Protein AF-A0A3A8NR03-F1 (afdb_monomer_lite)

Radius of gyration: 19.66 Å; chains: 1; bounding box: 47×35×58 Å

Sequence (184 aa):
MILLSAIAARLLEPAGFVVFHFDTDRVWSQRESSENRQKFETIIRDGVRRILKGGAPLPVTPRARPTLTAEQIEAALSRLLVLSPCYSMESWLYQATNELLPRCQGRHSSEEHQQLISAWAADRTRLDEVHRPKDEALPCVADHHNETLSKSFPADDVWMAERSFHESVERMQACTALVEALGH

Secondary structure (DSSP, 8-state):
-HHHHHHHHHHTSTT--EEEE--BSS-GGGGGG-HHHHHIIIIIIHHHHHIIIIIS--SS--S------HHHHHHHHTTEEEE--BS-HHHHGGG-HHHHHHHHHTT---HHHHHHHHHHHH-GGGGGGSSSIIIII-TTTTTTTHHHHHHT--HHHHHHT-SHHHHHHHHHHT-HHHHHHTT-

Foldseek 3Di:
DQVLLVLLVQLPDPLRAAEDEDEFQAFFVCRVVGPVVVCCVVPRLVSNLCVLCVNDDHDDDPPDRDRDDPVSSVVSSLRHAYQYAHQDPLLLLLLLLVVNVVQLCVQDDDPQLVVVSVVCPVQVLCSSNDRNCQVPVRVSNRCVCSVVSVVSRPLVVNLVNVTSSVSRVVSQVVRPSNVVVVPD

Structure (mmCIF, N/CA/C/O backbone):
data_AF-A0A3A8NR03-F1
#
_entry.id   AF-A0A3A8NR03-F1
#
loop_
_atom_site.group_PDB
_atom_site.id
_atom_site.type_symbol
_atom_site.label_atom_id
_atom_site.label_alt_id
_atom_site.label_comp_id
_atom_site.label_asym_id
_atom_site.label_entity_id
_atom_site.label_seq_id
_atom_site.pdbx_PDB_ins_code
_atom_site.Cartn_x
_atom_site.Cartn_y
_atom_site.Cartn_z
_atom_site.occupancy
_atom_site.B_iso_or_equiv
_atom_site.auth_seq_id
_atom_site.auth_comp_id
_atom_site.auth_asym_id
_atom_site.auth_atom_id
_atom_site.pdbx_PDB_model_num
ATOM 1 N N . MET A 1 1 ? 20.982 7.684 -6.556 1.00 63.00 1 MET A N 1
ATOM 2 C CA . MET A 1 1 ? 21.151 7.034 -7.880 1.00 63.00 1 MET A CA 1
ATOM 3 C C . MET A 1 1 ? 21.155 5.510 -7.808 1.00 63.00 1 MET A C 1
ATOM 5 O O . MET A 1 1 ? 20.468 4.915 -8.621 1.00 63.00 1 MET A O 1
ATOM 9 N N . ILE A 1 2 ? 21.846 4.878 -6.847 1.00 85.06 2 ILE A N 1
ATOM 10 C CA . ILE A 1 2 ? 21.985 3.405 -6.776 1.00 85.06 2 ILE A CA 1
ATOM 11 C C . ILE A 1 2 ? 20.632 2.670 -6.739 1.00 85.06 2 ILE A C 1
ATOM 13 O O . ILE A 1 2 ? 20.431 1.750 -7.523 1.00 85.06 2 ILE A O 1
ATOM 17 N N . LEU A 1 3 ? 19.685 3.119 -5.903 1.00 91.94 3 LEU A N 1
ATOM 18 C CA . LEU A 1 3 ? 18.363 2.489 -5.780 1.00 91.94 3 LEU A CA 1
ATOM 19 C C . LEU A 1 3 ? 17.582 2.474 -7.103 1.00 91.94 3 LEU A C 1
ATOM 21 O O . LEU A 1 3 ? 17.138 1.421 -7.540 1.00 91.94 3 LEU A O 1
ATOM 25 N N . LEU A 1 4 ? 17.451 3.626 -7.771 1.00 95.00 4 LEU A N 1
ATOM 26 C CA . LEU A 1 4 ? 16.695 3.729 -9.025 1.00 95.00 4 LEU A CA 1
ATOM 27 C C . LEU A 1 4 ? 17.303 2.853 -10.126 1.00 95.00 4 LEU A C 1
ATOM 29 O O . LEU A 1 4 ? 16.571 2.204 -10.870 1.00 95.00 4 LEU A O 1
ATOM 33 N N . SER A 1 5 ? 18.635 2.805 -10.216 1.00 91.88 5 SER A N 1
ATOM 34 C CA . SER A 1 5 ? 19.306 1.944 -11.187 1.00 91.88 5 SER A CA 1
ATOM 35 C C . SER A 1 5 ? 19.159 0.458 -10.847 1.00 91.88 5 SER A C 1
ATOM 37 O O . SER A 1 5 ? 19.055 -0.348 -11.764 1.00 91.88 5 SER A O 1
ATOM 39 N N . ALA A 1 6 ? 19.114 0.085 -9.563 1.00 93.12 6 ALA A N 1
ATOM 40 C CA . ALA A 1 6 ? 18.841 -1.290 -9.140 1.00 93.12 6 ALA A CA 1
ATOM 41 C C . ALA A 1 6 ? 17.400 -1.710 -9.471 1.00 93.12 6 ALA A C 1
ATOM 43 O O . ALA A 1 6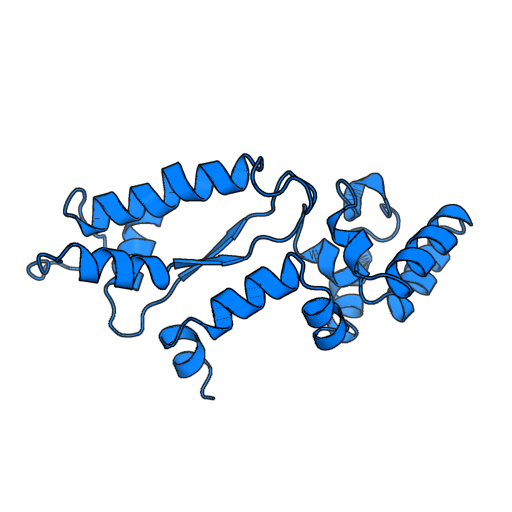 ? 17.196 -2.783 -10.034 1.00 93.12 6 ALA A O 1
ATOM 44 N N . ILE A 1 7 ? 16.420 -0.834 -9.215 1.00 95.94 7 ILE A N 1
ATOM 45 C CA . ILE A 1 7 ? 15.023 -1.053 -9.618 1.00 95.94 7 ILE A CA 1
ATOM 46 C C . ILE A 1 7 ? 14.951 -1.234 -11.136 1.00 95.94 7 ILE A C 1
ATOM 48 O O . ILE A 1 7 ? 14.438 -2.240 -11.610 1.00 95.94 7 ILE A O 1
ATOM 52 N N . ALA A 1 8 ? 15.520 -0.306 -11.910 1.00 95.00 8 ALA A N 1
ATOM 53 C CA . ALA A 1 8 ? 15.511 -0.389 -13.368 1.00 95.00 8 ALA A CA 1
ATOM 54 C C . ALA A 1 8 ? 16.192 -1.666 -13.892 1.00 95.00 8 ALA A C 1
ATOM 56 O O . ALA A 1 8 ? 15.676 -2.280 -14.819 1.00 95.00 8 ALA A O 1
ATOM 57 N N . ALA A 1 9 ? 17.317 -2.082 -13.299 1.00 92.50 9 ALA A N 1
ATOM 58 C CA . ALA A 1 9 ? 17.996 -3.324 -13.666 1.00 92.50 9 ALA A CA 1
ATOM 59 C C . ALA A 1 9 ? 17.098 -4.545 -13.433 1.00 92.50 9 ALA A C 1
ATOM 61 O O . ALA A 1 9 ? 16.950 -5.361 -14.338 1.00 92.50 9 ALA A O 1
ATOM 62 N N . ARG A 1 10 ? 16.435 -4.621 -12.273 1.00 94.81 10 ARG A N 1
ATOM 63 C CA . ARG A 1 10 ? 15.498 -5.706 -11.965 1.00 94.81 10 ARG A CA 1
ATOM 64 C C . ARG A 1 10 ? 14.319 -5.722 -12.932 1.00 94.81 10 ARG A C 1
ATOM 66 O O . ARG A 1 10 ? 13.978 -6.778 -13.436 1.00 94.81 10 ARG A O 1
ATOM 73 N N . LEU A 1 11 ? 13.731 -4.568 -13.252 1.00 95.31 11 LEU A N 1
ATOM 74 C CA . LEU A 1 11 ? 12.590 -4.488 -14.176 1.00 95.31 11 LEU A CA 1
ATOM 75 C C . LEU A 1 11 ? 12.941 -4.854 -15.630 1.00 95.31 11 LEU A C 1
ATOM 77 O O . LEU A 1 11 ? 12.036 -5.153 -16.407 1.00 95.31 11 LEU A O 1
ATOM 81 N N . LEU A 1 12 ? 14.223 -4.832 -16.009 1.00 92.50 12 LEU A N 1
ATOM 82 C CA . LEU A 1 12 ? 14.690 -5.288 -17.324 1.00 92.50 12 LEU A CA 1
ATOM 83 C C . LEU A 1 12 ? 14.798 -6.814 -17.431 1.00 92.50 12 LEU A C 1
ATOM 85 O O . LEU A 1 12 ? 14.898 -7.335 -18.541 1.00 92.50 12 LEU A O 1
ATOM 89 N N . GLU A 1 13 ? 14.787 -7.534 -16.311 1.00 91.19 13 GLU A N 1
ATOM 90 C CA . GLU A 1 13 ? 14.751 -8.993 -16.323 1.00 91.19 13 GLU A CA 1
ATOM 91 C C . GLU A 1 13 ? 13.353 -9.477 -16.756 1.00 91.19 13 GLU A C 1
ATOM 93 O O . GLU A 1 13 ? 12.354 -8.895 -16.324 1.00 91.19 13 GLU A O 1
ATOM 98 N N . PRO A 1 14 ? 13.239 -10.543 -17.576 1.00 86.50 14 PRO A N 1
ATOM 99 C CA . PRO A 1 14 ? 11.951 -11.004 -18.108 1.00 86.50 14 PRO A CA 1
ATOM 100 C C . PRO A 1 14 ? 10.870 -11.267 -17.048 1.00 86.50 14 PRO A C 1
ATOM 102 O O . PRO A 1 14 ? 9.724 -10.876 -17.242 1.00 86.50 14 PRO A O 1
ATOM 105 N N . ALA A 1 15 ? 11.247 -11.865 -15.914 1.00 89.75 15 ALA A N 1
ATOM 106 C CA . ALA A 1 15 ? 10.365 -12.133 -14.771 1.00 89.75 15 ALA A CA 1
ATOM 107 C C . ALA A 1 15 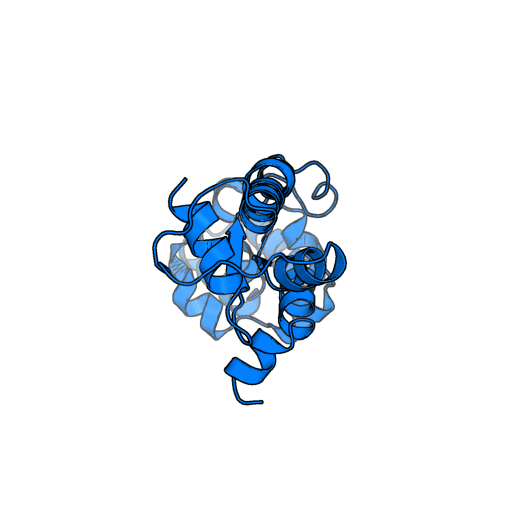? 10.623 -11.174 -13.591 1.00 89.75 15 ALA A C 1
ATOM 109 O O . ALA A 1 15 ? 10.278 -11.450 -12.444 1.00 89.75 15 ALA A O 1
ATOM 110 N N . GLY A 1 16 ? 11.300 -10.054 -13.846 1.00 94.56 16 GLY A N 1
ATOM 111 C CA . GLY A 1 16 ? 11.686 -9.112 -12.810 1.00 94.56 16 GLY A CA 1
ATOM 112 C C . GLY A 1 16 ? 10.536 -8.202 -12.395 1.00 94.56 16 GLY A C 1
ATOM 113 O O . GLY A 1 16 ? 9.940 -7.511 -13.224 1.00 94.56 16 GLY A O 1
ATOM 114 N N . PHE A 1 17 ? 10.274 -8.154 -11.093 1.00 97.38 17 PHE A N 1
ATOM 115 C CA . PHE A 1 17 ? 9.351 -7.219 -10.455 1.00 97.38 17 PHE A CA 1
ATOM 116 C C . PHE A 1 17 ? 10.001 -6.598 -9.216 1.00 97.38 17 PHE A C 1
ATOM 118 O O . PHE A 1 17 ? 11.000 -7.102 -8.690 1.00 97.38 17 PHE A O 1
ATOM 125 N N . VAL A 1 18 ? 9.431 -5.487 -8.757 1.00 97.81 18 VAL A N 1
ATOM 126 C CA . VAL A 1 18 ? 9.838 -4.805 -7.526 1.00 97.81 18 VAL A CA 1
ATOM 127 C C . VAL A 1 18 ? 8.588 -4.397 -6.765 1.00 97.81 18 VAL A C 1
ATOM 129 O O . VAL A 1 18 ? 7.744 -3.701 -7.317 1.00 97.81 18 VAL A O 1
ATOM 132 N N . VAL A 1 19 ? 8.498 -4.784 -5.494 1.00 97.50 19 VAL A N 1
ATOM 133 C CA . VAL A 1 19 ? 7.523 -4.219 -4.555 1.00 97.50 19 VAL A CA 1
ATOM 134 C C . VAL A 1 19 ? 8.209 -3.085 -3.807 1.00 97.50 19 VAL A C 1
ATOM 136 O O . VAL A 1 19 ? 9.220 -3.297 -3.140 1.00 97.50 19 VAL A O 1
ATOM 139 N N . PHE A 1 20 ? 7.680 -1.876 -3.946 1.00 97.44 20 PHE A N 1
ATOM 140 C CA . PHE A 1 20 ? 8.149 -0.700 -3.235 1.00 97.44 20 PHE A CA 1
ATOM 141 C C . PHE A 1 20 ? 7.144 -0.348 -2.141 1.00 97.44 20 PHE A C 1
ATOM 143 O O . PHE A 1 20 ? 5.978 -0.065 -2.421 1.00 97.44 20 PHE A O 1
ATOM 150 N N . HIS A 1 21 ? 7.605 -0.371 -0.895 1.00 96.88 21 HIS A N 1
ATOM 151 C CA . HIS A 1 21 ? 6.804 0.011 0.262 1.00 96.88 21 HIS A CA 1
ATOM 152 C C . HIS A 1 21 ? 7.051 1.471 0.636 1.00 96.88 21 HIS A C 1
ATOM 154 O O . HIS A 1 21 ? 8.189 1.945 0.639 1.00 96.88 21 HIS A O 1
ATOM 160 N N . PHE A 1 22 ? 5.968 2.173 0.948 1.00 96.56 22 PHE A N 1
ATOM 161 C CA . PHE A 1 22 ? 5.987 3.426 1.691 1.00 96.56 22 PHE A CA 1
ATOM 162 C C . PHE A 1 22 ? 4.676 3.563 2.455 1.00 96.56 22 PHE A C 1
ATOM 164 O O . PHE A 1 22 ? 3.627 3.182 1.948 1.00 96.56 22 PHE A O 1
ATOM 171 N N . ASP A 1 23 ? 4.704 4.167 3.633 1.00 96.12 23 ASP A N 1
ATOM 172 C CA . ASP A 1 23 ? 3.474 4.464 4.362 1.00 96.12 23 ASP A CA 1
ATOM 173 C C . ASP A 1 23 ? 2.842 5.757 3.838 1.00 96.12 23 ASP A C 1
ATOM 175 O O . ASP A 1 23 ? 3.547 6.737 3.565 1.00 96.12 23 ASP A O 1
ATOM 179 N N . THR A 1 24 ? 1.517 5.802 3.686 1.00 96.19 24 THR A N 1
ATOM 180 C CA . THR A 1 24 ? 0.845 7.065 3.357 1.00 96.19 24 THR A CA 1
ATOM 181 C C . THR A 1 24 ? 0.777 7.954 4.594 1.00 96.19 24 THR A C 1
ATOM 183 O O . THR A 1 24 ? 0.457 7.514 5.691 1.00 96.19 24 THR A O 1
ATOM 186 N N . ASP A 1 25 ? 1.015 9.246 4.411 1.00 96.56 25 ASP A N 1
ATOM 187 C CA . ASP A 1 25 ? 0.893 10.301 5.428 1.00 96.56 25 ASP A CA 1
ATOM 188 C C . ASP A 1 25 ? -0.554 10.814 5.596 1.00 96.56 25 ASP A C 1
ATOM 190 O O . ASP A 1 25 ? -0.825 11.795 6.296 1.00 96.56 25 ASP A O 1
ATOM 194 N N . ARG A 1 26 ? -1.504 10.138 4.947 1.00 97.44 26 ARG A N 1
ATOM 195 C CA . ARG A 1 26 ? -2.928 10.469 4.899 1.00 97.44 26 ARG A CA 1
ATOM 196 C C . ARG A 1 26 ? -3.778 9.249 5.214 1.00 97.44 26 ARG A C 1
ATOM 198 O O . ARG A 1 26 ? -3.398 8.123 4.889 1.00 97.44 26 ARG A O 1
ATOM 205 N N . VAL A 1 27 ? -4.953 9.528 5.768 1.00 97.88 27 VAL A N 1
ATOM 206 C CA . VAL A 1 27 ? -6.087 8.602 5.826 1.00 97.88 27 VAL A CA 1
ATOM 207 C C . VAL A 1 27 ? -6.572 8.236 4.423 1.00 97.88 27 VAL A C 1
ATOM 209 O O . VAL A 1 27 ? -6.307 8.956 3.453 1.00 97.88 27 VAL A O 1
ATOM 212 N N . TRP A 1 28 ? -7.312 7.139 4.305 1.00 97.56 28 TRP A N 1
ATOM 213 C CA . TRP A 1 28 ? -7.748 6.596 3.020 1.00 97.56 28 TRP A CA 1
ATOM 214 C C . TRP A 1 28 ? -8.571 7.566 2.166 1.00 97.56 28 TRP A C 1
ATOM 216 O O . TRP A 1 28 ? -8.302 7.720 0.966 1.00 97.56 28 TRP A O 1
ATOM 226 N N . SER A 1 29 ? -9.526 8.275 2.770 1.00 97.69 29 SER A N 1
ATOM 227 C CA . SER A 1 29 ? -10.329 9.302 2.094 1.00 97.69 29 SER A CA 1
ATOM 228 C C . SER A 1 29 ? -9.491 10.435 1.490 1.00 97.69 29 SER A C 1
ATOM 230 O O . SER A 1 29 ? -9.927 11.095 0.548 1.00 97.69 29 SER A O 1
ATOM 232 N N . GLN A 1 30 ? -8.266 10.632 1.981 1.00 97.75 30 GLN A N 1
ATOM 233 C CA . GLN A 1 30 ? -7.332 11.672 1.551 1.00 97.75 30 GLN A CA 1
ATOM 234 C C . GLN A 1 30 ? -6.085 11.106 0.854 1.00 97.75 30 GLN A C 1
ATOM 236 O O . GLN A 1 30 ? -5.129 11.840 0.622 1.00 97.75 30 GLN A O 1
ATOM 241 N N . ARG A 1 31 ? -6.058 9.818 0.497 1.00 94.31 31 ARG A N 1
ATOM 242 C CA . ARG A 1 31 ? -4.848 9.139 -0.011 1.00 94.31 31 ARG A CA 1
ATOM 243 C C . ARG A 1 31 ? -4.202 9.803 -1.233 1.00 94.31 31 ARG A C 1
ATOM 245 O O . ARG A 1 31 ? -2.982 9.781 -1.360 1.00 94.31 31 ARG A O 1
ATOM 252 N N . GLU A 1 32 ? -4.992 10.437 -2.098 1.00 93.75 32 GLU A N 1
ATOM 253 C CA . GLU A 1 32 ? -4.491 11.138 -3.291 1.00 93.75 32 GLU A CA 1
ATOM 254 C C . GLU A 1 32 ? -3.671 12.397 -2.950 1.00 93.75 32 GLU A C 1
ATOM 256 O O . GLU A 1 32 ? -2.827 12.831 -3.732 1.00 93.75 32 GLU A O 1
ATOM 261 N N . SER A 1 33 ? -3.867 12.975 -1.760 1.00 96.75 33 SER A N 1
ATOM 262 C CA . SER A 1 33 ? -3.091 14.122 -1.270 1.00 96.75 33 SER A CA 1
ATOM 263 C C . SER A 1 33 ? -1.877 13.719 -0.423 1.00 96.75 33 SER A C 1
ATOM 265 O O . SER A 1 33 ? -1.260 14.575 0.214 1.00 96.75 33 SER A O 1
ATOM 267 N N . SER A 1 34 ? -1.522 12.429 -0.407 1.00 97.56 34 SER A N 1
ATOM 268 C CA . SER A 1 34 ? -0.329 11.925 0.276 1.00 97.56 34 SER A CA 1
ATOM 269 C C . SER A 1 34 ? 0.946 12.462 -0.373 1.00 97.56 34 SER A C 1
ATOM 271 O O . SER A 1 34 ? 1.209 12.224 -1.556 1.00 97.56 34 SER A O 1
ATOM 273 N N . GLU A 1 35 ? 1.783 13.133 0.420 1.00 97.94 35 GLU A N 1
ATOM 274 C CA . GLU A 1 35 ? 3.100 13.589 -0.023 1.00 97.94 35 GLU A CA 1
ATOM 275 C C . GLU A 1 35 ? 3.998 12.393 -0.372 1.00 97.94 35 GLU A C 1
ATOM 277 O O . GLU A 1 35 ? 4.730 12.42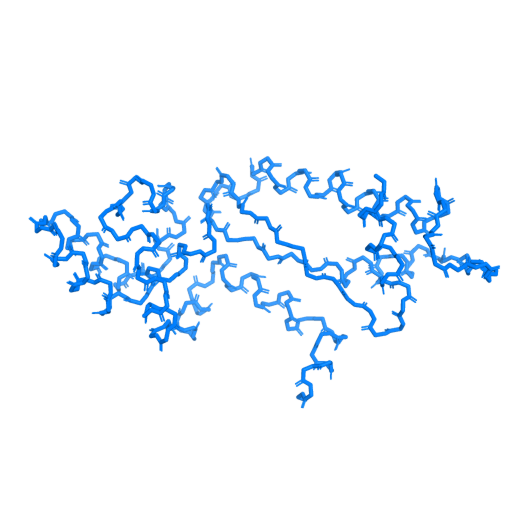6 -1.362 1.00 97.94 35 GLU A O 1
ATOM 282 N N . ASN A 1 36 ? 3.910 11.300 0.392 1.00 97.56 36 ASN A N 1
ATOM 283 C CA . ASN A 1 36 ? 4.701 10.094 0.136 1.00 97.56 36 ASN A CA 1
ATOM 284 C C . ASN A 1 36 ? 4.320 9.421 -1.188 1.00 97.56 36 ASN A C 1
ATOM 286 O O . ASN A 1 36 ? 5.206 9.018 -1.947 1.00 97.56 36 ASN A O 1
ATOM 290 N N . ARG A 1 37 ? 3.025 9.388 -1.527 1.00 96.44 37 ARG A N 1
ATOM 291 C CA . ARG A 1 37 ? 2.558 8.912 -2.837 1.00 96.44 37 ARG A CA 1
ATOM 292 C C . ARG A 1 37 ? 3.063 9.802 -3.974 1.00 96.44 37 ARG A C 1
ATOM 294 O O . ARG A 1 37 ? 3.584 9.293 -4.963 1.00 96.44 37 ARG A O 1
ATOM 301 N N . GLN A 1 38 ? 2.995 11.123 -3.815 1.00 97.38 38 GLN A N 1
ATOM 302 C CA . GLN A 1 38 ? 3.519 12.064 -4.814 1.00 97.38 38 GLN A CA 1
ATOM 303 C C . GLN A 1 38 ? 5.035 11.920 -5.005 1.00 97.38 38 GLN A C 1
ATOM 305 O O . GLN A 1 38 ? 5.525 11.934 -6.137 1.00 97.38 38 GLN A O 1
ATOM 310 N N . LYS A 1 39 ? 5.793 11.730 -3.918 1.00 97.56 39 LYS A N 1
ATOM 311 C CA . LYS A 1 39 ? 7.235 11.447 -3.973 1.00 97.56 39 LYS A CA 1
ATOM 312 C C . LYS A 1 39 ? 7.525 10.134 -4.688 1.00 97.56 39 LYS A C 1
ATOM 314 O O . LYS A 1 39 ? 8.462 10.084 -5.483 1.00 97.56 39 LYS A O 1
ATOM 319 N N . PHE A 1 40 ? 6.741 9.086 -4.447 1.00 97.38 40 PHE A N 1
ATOM 320 C CA . PHE A 1 40 ? 6.894 7.831 -5.176 1.00 97.38 40 PHE A CA 1
ATOM 321 C C . PHE A 1 40 ? 6.745 8.048 -6.689 1.00 97.38 40 PHE A C 1
ATOM 323 O O . PHE A 1 40 ? 7.648 7.687 -7.443 1.00 97.38 40 PHE A O 1
ATOM 330 N N . GLU A 1 41 ? 5.679 8.711 -7.135 1.00 97.06 41 GLU A N 1
ATOM 331 C CA . GLU A 1 41 ? 5.450 8.960 -8.564 1.00 97.06 41 GLU A CA 1
ATOM 332 C C . GLU A 1 41 ? 6.565 9.816 -9.193 1.00 97.06 41 GLU A C 1
ATOM 334 O O . GLU A 1 41 ? 7.201 9.423 -10.175 1.00 97.06 41 GLU A O 1
ATOM 339 N N . THR A 1 42 ? 6.872 10.961 -8.584 1.00 96.81 42 THR A N 1
ATOM 340 C CA . THR A 1 42 ? 7.769 11.976 -9.170 1.00 96.81 42 THR A CA 1
ATOM 341 C C . THR A 1 42 ? 9.261 11.667 -9.014 1.00 96.81 42 THR A C 1
ATOM 343 O O . THR A 1 42 ? 10.083 12.059 -9.850 1.00 96.81 42 THR A O 1
ATOM 346 N N . ILE A 1 43 ? 9.652 10.961 -7.949 1.00 96.56 43 ILE A N 1
ATOM 347 C CA . ILE A 1 43 ? 11.060 10.660 -7.656 1.00 96.56 43 ILE A CA 1
ATOM 348 C C . ILE A 1 43 ? 11.390 9.228 -8.062 1.00 96.56 43 ILE A C 1
ATOM 350 O O . ILE A 1 43 ? 12.378 9.008 -8.768 1.00 96.56 43 ILE A O 1
ATOM 354 N N . ILE A 1 44 ? 10.583 8.256 -7.627 1.00 97.69 44 ILE A N 1
ATOM 355 C CA . ILE A 1 44 ? 10.875 6.836 -7.840 1.00 97.69 44 ILE A CA 1
ATOM 356 C C . ILE A 1 44 ? 10.439 6.411 -9.239 1.00 97.69 44 ILE A C 1
ATOM 358 O O . ILE A 1 44 ? 11.295 6.041 -10.045 1.00 97.69 44 ILE A O 1
ATOM 362 N N . ARG A 1 45 ? 9.147 6.507 -9.568 1.00 97.75 45 ARG A N 1
ATOM 363 C CA . ARG A 1 45 ? 8.606 6.022 -10.847 1.00 97.75 45 ARG A CA 1
ATOM 364 C C . ARG A 1 45 ? 9.189 6.793 -12.031 1.00 97.75 45 ARG A C 1
ATOM 366 O O . ARG A 1 45 ? 9.739 6.181 -12.947 1.00 97.75 45 ARG A O 1
ATOM 373 N N . ASP A 1 46 ? 9.182 8.123 -11.982 1.00 96.94 46 ASP A N 1
ATOM 374 C CA . ASP A 1 46 ? 9.787 8.966 -13.022 1.00 96.94 46 ASP A CA 1
ATOM 375 C C . ASP A 1 46 ? 11.310 8.851 -13.094 1.00 96.94 46 ASP A C 1
ATOM 377 O O . ASP A 1 46 ? 11.902 8.948 -14.175 1.00 96.94 46 ASP A O 1
ATOM 381 N N . GLY A 1 47 ? 11.965 8.636 -11.953 1.00 95.88 47 GLY A N 1
ATOM 382 C CA . GLY A 1 47 ? 13.394 8.355 -11.897 1.00 95.88 47 GLY A CA 1
ATOM 383 C C . GLY A 1 47 ? 13.738 7.066 -12.639 1.00 95.88 47 GLY A C 1
ATOM 384 O O . GLY A 1 47 ? 14.581 7.074 -13.535 1.00 95.88 47 GLY A O 1
ATOM 385 N N . VAL A 1 48 ? 13.036 5.974 -12.331 1.00 96.56 48 VAL A N 1
ATOM 386 C CA . VAL A 1 48 ? 13.189 4.676 -13.005 1.00 96.56 48 VAL A CA 1
ATOM 387 C C . VAL A 1 48 ? 12.856 4.796 -14.491 1.00 96.56 48 VAL A C 1
ATOM 389 O O . VAL A 1 48 ? 13.640 4.338 -15.320 1.00 96.56 48 VAL A O 1
ATOM 392 N N . ARG A 1 49 ? 11.770 5.491 -14.855 1.00 96.69 49 ARG A N 1
ATOM 393 C CA . ARG A 1 49 ? 11.399 5.768 -16.253 1.00 96.69 49 ARG A CA 1
ATOM 394 C C . ARG A 1 49 ? 12.531 6.455 -17.017 1.00 96.69 49 ARG A C 1
ATOM 396 O O . ARG A 1 49 ? 12.882 6.025 -18.115 1.00 96.69 49 ARG A O 1
ATOM 403 N N . ARG A 1 50 ? 13.135 7.505 -16.446 1.00 94.25 50 ARG A N 1
ATOM 404 C CA . ARG A 1 50 ? 14.286 8.207 -17.047 1.00 94.25 50 ARG A CA 1
ATOM 405 C C . ARG A 1 50 ? 15.478 7.281 -17.241 1.00 94.25 50 ARG A C 1
ATOM 407 O O . ARG A 1 50 ? 16.115 7.328 -18.293 1.00 94.25 50 ARG A O 1
ATOM 414 N N . ILE A 1 51 ? 15.755 6.419 -16.265 1.00 93.25 51 ILE A N 1
ATOM 415 C CA . ILE A 1 51 ? 16.815 5.423 -16.400 1.00 93.25 51 ILE A CA 1
ATOM 416 C C . ILE A 1 51 ? 16.473 4.477 -17.535 1.00 93.25 51 ILE A C 1
ATOM 418 O O . ILE A 1 51 ? 17.317 4.341 -18.409 1.00 93.25 51 ILE A O 1
ATOM 422 N N . LEU A 1 52 ? 15.275 3.878 -17.576 1.00 92.31 52 LEU A N 1
ATOM 423 C CA . LEU A 1 52 ? 14.813 2.949 -18.621 1.00 92.31 52 LEU A CA 1
ATOM 424 C C . LEU A 1 52 ? 14.942 3.531 -20.041 1.00 92.31 52 LEU A C 1
ATOM 426 O O . LEU A 1 52 ? 15.363 2.808 -20.940 1.00 92.31 52 LEU A O 1
ATOM 430 N N . LYS A 1 53 ? 14.719 4.844 -20.207 1.00 92.44 53 LYS A N 1
ATOM 431 C CA . LYS A 1 53 ? 14.924 5.602 -21.461 1.00 92.44 53 LYS A CA 1
ATOM 432 C C . LYS A 1 53 ? 16.389 5.791 -21.890 1.00 92.44 53 LYS A C 1
ATOM 434 O O . LYS A 1 53 ? 16.631 6.345 -22.954 1.00 92.44 53 LYS A O 1
ATOM 439 N N . GLY A 1 54 ? 17.367 5.382 -21.082 1.00 86.44 54 GLY A N 1
ATOM 440 C CA . GLY A 1 54 ? 18.792 5.587 -21.373 1.00 86.44 54 GLY A CA 1
ATOM 441 C C . GLY A 1 54 ? 19.443 6.749 -20.620 1.00 86.44 54 GLY A C 1
ATOM 442 O O . GLY A 1 54 ? 20.629 6.988 -20.809 1.00 86.44 54 GLY A O 1
ATOM 443 N N . GLY A 1 55 ? 18.715 7.451 -19.743 1.00 79.81 55 GLY A N 1
ATOM 444 C CA . GLY A 1 55 ? 19.203 8.663 -19.072 1.00 79.81 55 GLY A CA 1
ATOM 445 C C . GLY A 1 55 ? 20.253 8.448 -17.974 1.00 79.81 55 GLY A C 1
ATOM 446 O O . GLY A 1 55 ? 20.749 9.426 -17.424 1.00 79.81 55 GLY A O 1
ATOM 447 N N . ALA A 1 56 ? 20.579 7.199 -17.621 1.00 76.00 56 ALA A N 1
ATOM 448 C CA . ALA A 1 56 ? 21.642 6.883 -16.666 1.00 76.00 56 ALA A CA 1
ATOM 449 C C . ALA A 1 56 ? 22.199 5.456 -16.866 1.00 76.00 56 ALA A C 1
ATOM 451 O O . ALA A 1 56 ? 21.475 4.585 -17.372 1.00 76.00 56 ALA A O 1
ATOM 452 N N . PRO A 1 57 ? 23.448 5.195 -16.431 1.00 68.94 57 PRO A N 1
ATOM 453 C CA . PRO A 1 57 ? 24.036 3.858 -16.420 1.00 68.94 57 PRO A CA 1
ATOM 454 C C . PRO A 1 57 ? 23.389 2.931 -15.372 1.00 68.94 57 PRO A C 1
ATOM 456 O O . PRO A 1 57 ? 22.920 3.366 -14.315 1.00 68.94 57 PRO A O 1
ATOM 459 N N . LEU A 1 58 ? 23.385 1.629 -15.676 1.00 70.19 58 LEU A N 1
ATOM 460 C CA . LEU A 1 58 ? 22.935 0.559 -14.781 1.00 70.19 58 LEU A CA 1
ATOM 461 C C . LEU A 1 58 ? 24.143 -0.119 -14.108 1.00 70.19 58 LEU A C 1
ATOM 463 O O . LEU A 1 58 ? 25.182 -0.254 -14.751 1.00 70.19 58 LEU A O 1
ATOM 467 N N . PRO A 1 59 ? 24.020 -0.577 -12.850 1.00 64.56 59 PRO A N 1
ATOM 468 C CA . PRO A 1 59 ? 25.151 -1.089 -12.081 1.00 64.56 59 PRO A CA 1
ATOM 469 C C . PRO A 1 59 ? 25.746 -2.421 -12.572 1.00 64.56 59 PRO A C 1
ATOM 471 O O . PRO A 1 59 ? 26.856 -2.735 -12.158 1.00 64.56 59 PRO A O 1
ATOM 474 N N . VAL A 1 60 ? 25.055 -3.216 -13.409 1.00 56.97 60 VAL A N 1
ATOM 475 C CA . VAL A 1 60 ? 25.382 -4.660 -13.542 1.00 56.97 60 VAL A CA 1
ATOM 476 C C . VAL A 1 60 ? 25.597 -5.173 -14.979 1.00 56.97 60 VAL A C 1
ATOM 478 O O . VAL A 1 60 ? 25.964 -6.329 -15.152 1.00 56.97 60 VAL A O 1
ATOM 481 N N . THR A 1 61 ? 25.454 -4.373 -16.043 1.00 57.09 61 THR A N 1
ATOM 482 C CA . THR A 1 61 ? 25.560 -4.924 -17.417 1.00 57.09 61 THR A CA 1
ATOM 483 C C . THR A 1 61 ? 26.459 -4.124 -18.364 1.00 57.09 61 THR A C 1
ATOM 485 O O . THR A 1 61 ? 26.079 -3.022 -18.752 1.00 57.09 61 THR A O 1
ATOM 488 N N . PRO A 1 62 ? 27.583 -4.709 -18.837 1.00 49.78 62 PRO A N 1
ATOM 489 C CA . PRO A 1 62 ? 28.373 -4.193 -19.960 1.00 49.78 62 PRO A CA 1
ATOM 490 C C . PRO A 1 62 ? 27.816 -4.600 -21.340 1.00 49.78 62 PRO A C 1
ATOM 492 O O . PRO A 1 62 ? 28.395 -4.253 -22.366 1.00 49.78 62 PRO A O 1
ATOM 495 N N . ARG A 1 63 ? 26.705 -5.353 -21.399 1.00 55.75 63 ARG A N 1
ATOM 496 C CA . ARG A 1 63 ? 26.036 -5.693 -22.665 1.00 55.75 63 ARG A CA 1
ATOM 497 C C . ARG A 1 63 ? 25.287 -4.483 -23.216 1.00 55.75 63 ARG A C 1
ATOM 499 O O . ARG A 1 63 ? 24.704 -3.720 -22.448 1.00 55.75 63 ARG A O 1
ATOM 506 N N . ALA A 1 64 ? 25.295 -4.348 -24.545 1.0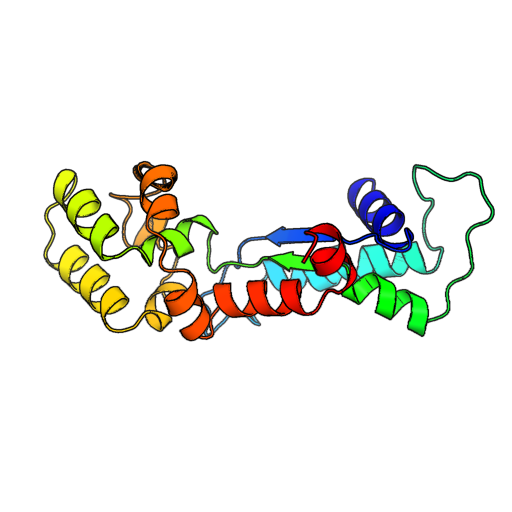0 59.97 64 ALA A N 1
ATOM 507 C CA . ALA A 1 64 ? 24.540 -3.334 -25.270 1.00 59.97 64 ALA A CA 1
ATOM 508 C C . ALA A 1 64 ? 23.105 -3.288 -24.741 1.00 59.97 64 ALA A C 1
ATOM 510 O O . ALA A 1 64 ? 22.364 -4.271 -24.794 1.00 59.97 64 ALA A O 1
ATOM 511 N N . ARG A 1 65 ? 22.757 -2.147 -24.154 1.00 68.69 65 ARG A N 1
ATOM 512 C CA . ARG A 1 65 ? 21.448 -1.927 -23.571 1.00 68.69 65 ARG A CA 1
ATOM 513 C C . ARG A 1 65 ? 20.402 -1.992 -24.688 1.00 68.69 65 ARG A C 1
ATOM 515 O O . ARG A 1 65 ? 20.561 -1.262 -25.666 1.00 68.69 65 ARG A O 1
ATOM 522 N N . PRO A 1 66 ? 19.339 -2.803 -24.561 1.00 71.19 66 PRO A N 1
ATOM 523 C CA . PRO A 1 66 ? 18.258 -2.751 -25.528 1.00 71.19 66 PRO A CA 1
ATOM 524 C C . PRO A 1 66 ? 17.604 -1.370 -25.456 1.00 71.19 66 PRO A C 1
ATOM 526 O O . PRO A 1 66 ? 17.239 -0.895 -24.376 1.00 71.19 66 PRO A O 1
ATOM 529 N N . THR A 1 67 ? 17.476 -0.713 -26.604 1.00 83.75 67 THR A N 1
ATOM 530 C CA . THR A 1 67 ? 16.631 0.473 -26.723 1.00 83.75 67 THR A CA 1
ATOM 531 C C . THR A 1 67 ? 15.188 0.016 -26.582 1.00 83.75 67 THR A C 1
ATOM 533 O O . THR A 1 67 ? 14.682 -0.713 -27.431 1.00 83.75 67 THR A O 1
ATOM 536 N N . LEU A 1 68 ? 14.548 0.407 -25.482 1.00 88.94 68 LEU A N 1
ATOM 537 C CA . LEU A 1 68 ? 13.153 0.074 -25.231 1.00 88.94 68 LEU A CA 1
ATOM 538 C C . LEU A 1 68 ? 12.227 1.056 -25.951 1.00 88.94 68 LEU A C 1
ATOM 540 O O . LEU A 1 68 ? 12.471 2.264 -25.968 1.00 88.94 68 LEU A O 1
ATOM 544 N N . THR A 1 69 ? 11.137 0.525 -26.488 1.00 93.31 69 THR A N 1
ATOM 545 C CA . THR A 1 69 ? 9.969 1.301 -26.926 1.00 93.31 69 THR A CA 1
ATOM 546 C C . THR A 1 69 ? 9.226 1.894 -25.723 1.00 93.31 69 THR A C 1
ATOM 548 O O . THR A 1 69 ? 9.436 1.477 -24.579 1.00 93.31 69 THR A O 1
ATOM 551 N N . ALA A 1 70 ? 8.347 2.871 -25.958 1.00 93.62 70 ALA A N 1
ATOM 552 C CA . ALA A 1 70 ? 7.546 3.471 -24.890 1.00 93.62 70 ALA A CA 1
ATOM 553 C C . ALA A 1 70 ? 6.645 2.426 -24.209 1.00 93.62 70 ALA A C 1
ATOM 555 O O . ALA A 1 70 ? 6.554 2.389 -22.983 1.00 93.62 70 ALA A O 1
ATOM 556 N N . GLU A 1 71 ? 6.066 1.522 -24.995 1.00 95.31 71 GLU A N 1
ATOM 557 C CA . GLU A 1 71 ? 5.207 0.432 -24.539 1.00 95.31 71 GLU A CA 1
ATOM 558 C C . GLU A 1 71 ? 5.977 -0.541 -23.642 1.00 95.31 71 GLU A C 1
ATOM 560 O O . GLU A 1 71 ? 5.496 -0.922 -22.578 1.00 95.31 71 GLU A O 1
ATOM 565 N N . GLN A 1 72 ? 7.210 -0.898 -24.019 1.00 94.44 72 GLN A N 1
ATOM 566 C CA . GLN A 1 72 ? 8.070 -1.754 -23.195 1.00 94.44 72 GLN A CA 1
ATOM 567 C C . GLN A 1 72 ? 8.464 -1.089 -21.872 1.00 94.44 72 GLN A C 1
ATOM 569 O O . GLN A 1 72 ? 8.587 -1.774 -20.857 1.00 94.44 72 GLN A O 1
ATOM 574 N N . ILE A 1 73 ? 8.659 0.233 -21.862 1.00 95.50 73 ILE A N 1
ATOM 575 C CA . ILE A 1 73 ? 8.958 0.982 -20.636 1.00 95.50 73 ILE A CA 1
ATOM 576 C C . ILE A 1 73 ? 7.753 0.971 -19.699 1.00 95.50 73 ILE A C 1
ATOM 578 O O . ILE A 1 73 ? 7.918 0.672 -18.519 1.00 95.50 73 ILE A O 1
ATOM 582 N N . GLU A 1 74 ? 6.550 1.255 -20.197 1.00 95.94 74 GLU A N 1
ATOM 583 C CA . GLU A 1 74 ? 5.348 1.236 -19.357 1.00 95.94 74 GLU A CA 1
ATOM 584 C C . GLU A 1 74 ? 5.006 -0.186 -18.885 1.00 95.94 74 GLU A C 1
ATOM 586 O O . GLU A 1 74 ? 4.657 -0.370 -17.720 1.00 95.94 74 GLU A O 1
ATOM 591 N N . ALA A 1 75 ? 5.228 -1.209 -19.718 1.00 94.31 75 ALA A N 1
ATOM 592 C CA . ALA A 1 75 ? 5.112 -2.609 -19.310 1.00 94.31 75 ALA A CA 1
ATOM 593 C C . ALA A 1 75 ? 6.143 -3.009 -18.239 1.00 94.31 75 ALA A C 1
ATOM 595 O O . ALA A 1 75 ? 5.861 -3.846 -17.388 1.00 94.31 75 ALA A O 1
ATOM 596 N N . ALA A 1 76 ? 7.350 -2.437 -18.255 1.00 95.62 76 ALA A N 1
ATOM 597 C CA . ALA A 1 76 ? 8.321 -2.637 -17.181 1.00 95.62 76 ALA A CA 1
ATOM 598 C C . ALA A 1 76 ? 7.900 -1.901 -15.898 1.00 95.62 76 ALA A C 1
ATOM 600 O O . ALA A 1 76 ? 7.961 -2.467 -14.809 1.00 95.62 76 ALA A O 1
ATOM 601 N N . LEU A 1 77 ? 7.422 -0.659 -16.015 1.00 96.88 77 LEU A N 1
ATOM 602 C CA . LEU A 1 77 ? 6.959 0.150 -14.883 1.00 96.88 77 LEU A CA 1
ATOM 603 C C . LEU A 1 77 ? 5.668 -0.378 -14.243 1.00 96.88 77 LEU A C 1
ATOM 605 O O . LEU A 1 77 ? 5.406 -0.062 -13.082 1.00 96.88 77 LEU A O 1
ATOM 609 N N . SER A 1 78 ? 4.854 -1.170 -14.944 1.00 96.31 78 SER A N 1
ATOM 610 C CA . SER A 1 78 ? 3.700 -1.849 -14.335 1.00 96.31 78 SER A CA 1
ATOM 611 C C . SER A 1 78 ? 4.116 -2.955 -13.357 1.00 96.31 78 SER A C 1
ATOM 613 O O . SER A 1 78 ? 3.353 -3.276 -12.454 1.00 96.31 78 SER A O 1
ATOM 615 N N . ARG A 1 79 ? 5.349 -3.478 -13.465 1.00 97.31 79 ARG A N 1
ATOM 616 C CA . ARG A 1 79 ? 5.951 -4.420 -12.500 1.00 97.31 79 ARG A CA 1
ATOM 617 C C . ARG A 1 79 ? 6.686 -3.735 -11.339 1.00 97.31 79 ARG A C 1
ATOM 619 O O . ARG A 1 79 ? 7.278 -4.417 -10.503 1.00 97.31 79 ARG A O 1
ATOM 626 N N . LEU A 1 80 ? 6.660 -2.399 -11.279 1.00 97.94 80 LEU A N 1
ATOM 627 C CA . LEU A 1 80 ? 7.014 -1.632 -10.084 1.00 97.94 80 LEU A CA 1
ATOM 628 C C . LEU A 1 80 ? 5.747 -1.440 -9.245 1.00 97.94 80 LEU A C 1
ATOM 630 O O . LEU A 1 80 ? 4.984 -0.495 -9.452 1.00 97.94 80 LEU A O 1
ATOM 634 N N . LEU A 1 81 ? 5.525 -2.382 -8.339 1.00 97.75 81 LEU A N 1
ATOM 635 C CA . LEU A 1 81 ? 4.340 -2.491 -7.501 1.00 97.75 81 LEU A CA 1
ATOM 636 C C . LEU A 1 81 ? 4.468 -1.601 -6.268 1.00 97.75 81 LEU A C 1
ATOM 638 O O . LEU A 1 81 ? 5.564 -1.403 -5.743 1.00 97.75 81 LEU A O 1
ATOM 642 N N . VAL A 1 82 ? 3.332 -1.104 -5.789 1.00 96.06 82 VAL A N 1
ATOM 643 C CA . VAL A 1 82 ? 3.251 -0.259 -4.595 1.00 96.06 82 VAL A CA 1
ATOM 644 C C . VAL A 1 82 ? 2.549 -1.013 -3.480 1.00 96.06 82 VAL A C 1
ATOM 646 O O . VAL A 1 82 ? 1.437 -1.504 -3.671 1.00 96.06 82 VAL A O 1
ATOM 649 N N . LEU A 1 83 ? 3.189 -1.033 -2.315 1.00 96.38 83 LEU A N 1
ATOM 650 C CA . LEU A 1 83 ? 2.609 -1.445 -1.044 1.00 96.38 83 LEU A CA 1
ATOM 651 C C . LEU A 1 83 ? 2.484 -0.198 -0.162 1.00 96.38 83 LEU A C 1
ATOM 653 O O . LEU A 1 83 ? 3.490 0.273 0.366 1.00 96.38 83 LEU A O 1
ATOM 657 N N . SER A 1 84 ? 1.277 0.367 -0.055 1.00 95.81 84 SER A N 1
ATOM 658 C CA . SER A 1 84 ? 1.068 1.656 0.622 1.00 95.81 84 SER A CA 1
ATOM 659 C C . SER A 1 84 ? -0.056 1.614 1.663 1.00 95.81 84 SER A C 1
ATOM 661 O O . SER A 1 84 ? -1.192 1.972 1.336 1.00 95.81 84 SER A O 1
ATOM 663 N N . PRO A 1 85 ? 0.231 1.166 2.896 1.00 96.12 85 PRO A N 1
ATOM 664 C CA . PRO A 1 85 ? -0.730 1.203 3.995 1.00 96.12 85 PRO A CA 1
ATOM 665 C C . PRO A 1 85 ? -0.988 2.641 4.468 1.00 96.12 85 PRO A C 1
ATOM 667 O O . PRO A 1 85 ? -0.134 3.520 4.315 1.00 96.12 85 PRO A O 1
ATOM 670 N N . CYS A 1 86 ? -2.142 2.871 5.098 1.00 96.88 86 CYS A N 1
ATOM 671 C CA . CYS A 1 86 ? -2.419 4.128 5.789 1.00 96.88 86 CYS A CA 1
ATOM 672 C C . CYS A 1 86 ? -1.593 4.245 7.079 1.00 96.88 86 CYS A C 1
ATOM 674 O O . CYS A 1 86 ? -1.781 3.467 8.009 1.00 96.88 86 CYS A O 1
ATOM 676 N N . TYR A 1 87 ? -0.687 5.229 7.134 1.00 95.62 87 TYR A N 1
ATOM 677 C CA . TYR A 1 87 ? 0.262 5.535 8.220 1.00 95.62 87 TYR A CA 1
ATOM 678 C C . TYR A 1 87 ? 1.316 4.483 8.563 1.00 95.62 87 TYR A C 1
ATOM 680 O O . TYR A 1 87 ? 2.454 4.867 8.821 1.00 95.62 87 TYR A O 1
ATOM 688 N N . SER A 1 88 ? 0.979 3.196 8.606 1.00 93.94 88 SER A N 1
ATOM 689 C CA . SER A 1 88 ? 1.965 2.124 8.766 1.00 93.94 88 SER A CA 1
ATOM 690 C C . SER A 1 88 ? 1.367 0.762 8.431 1.00 93.94 88 SER A C 1
ATOM 692 O O . SER A 1 88 ? 0.167 0.543 8.601 1.00 93.94 88 SER A O 1
ATOM 694 N N . MET A 1 89 ? 2.204 -0.176 7.991 1.00 92.75 89 MET A N 1
ATOM 695 C CA . MET A 1 89 ? 1.778 -1.544 7.668 1.00 92.75 89 MET A CA 1
ATOM 696 C C . MET A 1 89 ? 1.248 -2.293 8.892 1.00 92.75 89 MET A C 1
ATOM 698 O O . MET A 1 89 ? 0.286 -3.052 8.799 1.00 92.75 89 MET A O 1
ATOM 702 N N . GLU A 1 90 ? 1.837 -2.030 10.055 1.00 93.38 90 GLU A N 1
ATOM 703 C CA . GLU A 1 90 ? 1.408 -2.555 11.348 1.00 93.38 90 GLU A CA 1
ATOM 704 C C . GLU A 1 90 ? -0.021 -2.123 11.690 1.00 93.38 90 GLU A C 1
ATOM 706 O O . GLU A 1 90 ? -0.730 -2.866 12.367 1.00 93.38 90 GLU A O 1
ATOM 711 N N . SER A 1 91 ? -0.486 -0.980 11.168 1.00 93.56 91 SER A N 1
ATOM 712 C CA . SER A 1 91 ? -1.863 -0.525 11.381 1.00 93.56 91 SER A CA 1
ATOM 713 C C . SER A 1 91 ? -2.878 -1.538 10.858 1.00 93.56 91 SER A C 1
ATOM 715 O O . SER A 1 91 ? -3.894 -1.741 11.510 1.00 93.56 91 SER A O 1
ATOM 717 N N . TRP A 1 92 ? -2.599 -2.265 9.768 1.00 95.94 92 TRP A N 1
ATOM 718 C CA . TRP A 1 92 ? -3.500 -3.324 9.294 1.00 95.94 92 TRP A CA 1
ATOM 719 C C . TRP A 1 92 ? -3.741 -4.405 10.344 1.00 95.94 92 TRP A C 1
ATOM 721 O O . TRP A 1 92 ? -4.856 -4.908 10.459 1.00 95.94 92 TRP A O 1
ATOM 731 N N . LEU A 1 93 ? -2.744 -4.722 11.171 1.00 96.81 93 LEU A N 1
ATOM 732 C CA . LEU A 1 93 ? -2.861 -5.764 12.191 1.00 96.81 93 LEU A CA 1
ATOM 733 C C . LEU A 1 93 ? -3.935 -5.449 13.238 1.00 96.81 93 LEU A C 1
ATOM 735 O O . LEU A 1 93 ? -4.451 -6.362 13.882 1.00 96.81 93 LEU A O 1
ATOM 739 N N . TYR A 1 94 ? -4.343 -4.185 13.373 1.00 97.06 94 TYR A N 1
ATOM 740 C CA . TYR A 1 94 ? -5.414 -3.791 14.286 1.00 97.06 94 TYR A CA 1
ATOM 741 C C . TYR A 1 94 ? -6.797 -4.285 13.817 1.00 97.06 94 TYR A C 1
ATOM 743 O O . TYR A 1 94 ? -7.756 -4.278 14.586 1.00 97.06 94 TYR A O 1
ATOM 751 N N . GLN A 1 95 ? -6.903 -4.804 12.590 1.00 97.25 95 GLN A N 1
ATOM 752 C CA . GLN A 1 95 ? -8.090 -5.517 12.111 1.00 97.25 95 GLN A CA 1
ATOM 753 C C . GLN A 1 95 ? -8.301 -6.876 12.791 1.00 97.25 95 GLN A C 1
ATOM 755 O O . GLN A 1 95 ? -9.409 -7.416 12.731 1.00 97.25 95 GLN A O 1
ATOM 760 N N . ALA A 1 96 ? -7.290 -7.437 13.462 1.00 97.69 96 ALA A N 1
ATOM 761 C CA . ALA A 1 96 ? -7.432 -8.628 14.300 1.00 97.69 96 ALA A CA 1
ATOM 762 C C . ALA A 1 96 ? -8.148 -8.286 15.623 1.00 97.69 96 ALA A C 1
ATOM 764 O O . ALA A 1 96 ? -7.624 -8.508 16.711 1.00 97.69 96 ALA A O 1
ATOM 765 N N . THR A 1 97 ? -9.346 -7.704 15.544 1.00 97.25 97 THR A N 1
ATOM 766 C CA . THR A 1 97 ? -10.036 -7.031 16.658 1.00 97.25 97 THR A CA 1
ATOM 767 C C . THR A 1 97 ? -10.333 -7.946 17.848 1.00 97.25 97 THR A C 1
ATOM 769 O O . THR A 1 97 ? -10.217 -7.505 18.993 1.00 97.25 97 THR A O 1
ATOM 772 N N . ASN A 1 98 ? -10.616 -9.229 17.596 1.00 96.12 98 ASN A N 1
ATOM 773 C CA . ASN A 1 98 ? -10.794 -10.255 18.633 1.00 96.12 98 ASN A CA 1
ATOM 774 C C . ASN A 1 98 ? -9.538 -10.435 19.496 1.00 96.12 98 ASN A C 1
ATOM 776 O O . ASN A 1 98 ? -9.633 -10.610 20.708 1.00 96.12 98 ASN A O 1
ATOM 780 N N . GLU A 1 99 ? -8.363 -10.360 18.872 1.00 96.88 99 GLU A N 1
ATOM 781 C CA . GLU A 1 99 ? -7.069 -10.463 19.542 1.00 96.88 99 GLU A CA 1
ATOM 782 C C . GLU A 1 99 ? -6.545 -9.097 19.992 1.00 96.88 99 GLU A C 1
ATOM 784 O O . GLU A 1 99 ? -5.768 -9.016 20.934 1.00 96.88 99 GLU A O 1
ATOM 789 N N . LEU A 1 100 ? -6.983 -8.002 19.379 1.00 96.19 100 LEU A N 1
ATOM 790 C CA . LEU A 1 100 ? -6.571 -6.652 19.745 1.00 96.19 100 LEU A CA 1
ATOM 791 C C . LEU A 1 100 ? -7.164 -6.214 21.089 1.00 96.19 100 LEU A C 1
ATOM 793 O O . LEU A 1 100 ? -6.447 -5.688 21.944 1.00 96.19 100 LEU A O 1
ATOM 797 N N . LEU A 1 101 ? -8.464 -6.445 21.296 1.00 95.62 101 LEU A N 1
ATOM 798 C CA . LEU A 1 101 ? -9.184 -6.005 22.494 1.00 95.62 101 LEU A CA 1
ATOM 799 C C . LEU A 1 101 ? -8.560 -6.512 23.810 1.00 95.62 101 LEU A C 1
ATOM 801 O O . LEU A 1 101 ? -8.238 -5.673 24.657 1.00 95.62 101 LEU A O 1
ATOM 805 N N . PRO A 1 102 ? -8.312 -7.824 24.006 1.00 94.38 102 PRO A N 1
ATOM 806 C CA . PRO A 1 102 ? -7.713 -8.306 25.251 1.00 94.38 102 PRO A CA 1
ATOM 807 C C . PRO A 1 102 ? -6.284 -7.779 25.472 1.00 94.38 102 PRO A C 1
ATOM 809 O O . PRO A 1 102 ? -5.845 -7.642 26.613 1.00 94.38 102 PRO A O 1
ATOM 812 N N . ARG A 1 103 ? -5.545 -7.452 24.402 1.00 93.69 103 ARG A N 1
ATOM 813 C CA . ARG A 1 103 ? -4.162 -6.930 24.464 1.00 93.69 103 ARG A CA 1
ATOM 814 C C . ARG A 1 103 ? -4.175 -5.478 24.920 1.00 93.69 103 ARG A C 1
ATOM 816 O O . ARG A 1 103 ? -3.404 -5.106 25.801 1.00 93.69 103 ARG A O 1
ATOM 823 N N . CYS A 1 104 ? -5.101 -4.695 24.371 1.00 93.69 104 CYS A N 1
ATOM 824 C CA . CYS A 1 104 ? -5.385 -3.348 24.841 1.00 93.69 104 CYS A CA 1
ATOM 825 C C . CYS A 1 104 ? -5.764 -3.366 26.330 1.00 93.69 104 CYS A C 1
ATOM 827 O O . CYS A 1 104 ? -5.109 -2.705 27.131 1.00 93.69 104 CYS A O 1
ATOM 829 N N . GLN A 1 105 ? -6.752 -4.179 26.721 1.00 92.12 105 GLN A N 1
ATOM 830 C CA . GLN A 1 105 ? -7.258 -4.252 28.100 1.00 92.12 105 GLN A CA 1
ATOM 831 C C . GLN A 1 105 ? -6.207 -4.710 29.119 1.00 92.12 105 GLN A C 1
ATOM 833 O O . GLN A 1 105 ? -6.210 -4.235 30.252 1.00 92.12 105 GLN A O 1
ATOM 838 N N . GLY A 1 106 ? -5.270 -5.577 28.719 1.00 87.69 106 GLY A N 1
ATOM 839 C CA . GLY A 1 106 ? -4.164 -6.013 29.575 1.00 87.69 106 GLY A CA 1
ATOM 840 C C . GLY A 1 106 ? -3.182 -4.900 29.965 1.00 87.69 106 GLY A C 1
ATOM 841 O O . GLY A 1 106 ? -2.434 -5.065 30.926 1.00 87.69 106 GLY A O 1
ATOM 842 N N . ARG A 1 107 ? -3.177 -3.769 29.246 1.00 84.81 107 ARG A N 1
ATOM 843 C CA . ARG A 1 107 ? -2.325 -2.598 29.530 1.00 84.81 107 ARG A CA 1
ATOM 844 C C . ARG A 1 107 ? -3.113 -1.350 29.912 1.00 84.81 107 ARG A C 1
ATOM 846 O O . ARG A 1 107 ? -2.600 -0.510 30.644 1.00 84.81 107 ARG A O 1
ATOM 853 N N . HIS A 1 108 ? -4.326 -1.210 29.390 1.00 79.88 108 HIS A N 1
ATOM 854 C CA . HIS A 1 108 ? -5.154 -0.025 29.537 1.00 79.88 108 HIS A CA 1
ATOM 855 C C . HIS A 1 108 ? -6.638 -0.399 29.477 1.00 79.88 108 HIS A C 1
ATOM 857 O O . HIS A 1 108 ? -7.127 -0.894 28.462 1.00 79.88 108 HIS A O 1
ATOM 863 N N . SER A 1 109 ? -7.372 -0.127 30.554 1.00 78.50 109 SER A N 1
ATOM 864 C CA . SER A 1 109 ? -8.818 -0.350 30.614 1.00 78.50 109 SER A CA 1
ATOM 865 C C . SER A 1 109 ? -9.552 0.966 30.367 1.00 78.50 109 SER A C 1
ATOM 867 O O . SER A 1 109 ? -9.866 1.685 31.313 1.00 78.50 109 SER A O 1
ATOM 869 N N . SER A 1 110 ? -9.812 1.280 29.096 1.00 88.62 110 SER A N 1
ATOM 870 C CA . SER A 1 110 ? -10.606 2.443 28.683 1.00 88.62 110 SER A CA 1
ATOM 871 C C . SER A 1 110 ? -11.831 2.013 27.888 1.00 88.62 110 SER A C 1
ATOM 873 O O . SER A 1 110 ? -11.725 1.233 26.937 1.00 88.62 110 SER A O 1
ATOM 875 N N . GLU A 1 111 ? -12.986 2.559 28.269 1.00 93.06 111 GLU A N 1
ATOM 876 C CA . GLU A 1 111 ? -14.240 2.390 27.536 1.00 93.06 111 GLU A CA 1
ATOM 877 C C . GLU A 1 111 ? -14.125 2.936 26.105 1.00 93.06 111 GLU A C 1
ATOM 879 O O . GLU A 1 111 ? -14.610 2.311 25.166 1.00 93.06 111 GLU A O 1
ATOM 884 N N . GLU A 1 112 ? -13.397 4.039 25.915 1.00 93.94 112 GLU A N 1
ATOM 885 C CA . GLU A 1 112 ? -13.149 4.639 24.601 1.00 93.94 112 GLU A CA 1
ATOM 886 C C . GLU A 1 112 ? -12.420 3.666 23.666 1.00 93.94 112 GLU A C 1
ATOM 888 O O . GLU A 1 112 ? -12.848 3.451 22.533 1.00 93.94 112 GLU A O 1
ATOM 893 N N . HIS A 1 113 ? -11.364 3.004 24.151 1.00 95.06 113 HIS A N 1
ATOM 894 C CA . HIS A 1 113 ? -10.636 2.014 23.352 1.00 95.06 113 HIS A CA 1
ATOM 895 C C . HIS A 1 113 ? -11.521 0.811 23.013 1.00 95.06 113 HIS A C 1
ATOM 897 O O . HIS A 1 113 ? -11.481 0.304 21.893 1.00 95.06 113 HIS A O 1
ATOM 903 N N . GLN A 1 114 ? -12.340 0.353 23.963 1.00 95.38 114 GLN A N 1
ATOM 904 C CA . GLN A 1 114 ? -13.270 -0.746 23.723 1.00 95.38 114 GLN A CA 1
ATOM 905 C C . GLN A 1 114 ? -14.299 -0.382 22.648 1.00 95.38 114 GLN A C 1
ATOM 907 O O . GLN A 1 114 ? -14.544 -1.183 21.743 1.00 95.38 114 GLN A O 1
ATOM 912 N N . GLN A 1 115 ? -14.880 0.816 22.720 1.00 96.12 115 GLN A N 1
ATOM 913 C CA . GLN A 1 115 ? -15.820 1.316 21.718 1.00 96.12 115 GLN A CA 1
ATOM 914 C C . GLN A 1 115 ? -15.147 1.460 20.349 1.00 96.12 115 GLN A C 1
ATOM 916 O O . GLN A 1 115 ? -15.718 1.035 19.347 1.00 96.12 115 GLN A O 1
ATOM 921 N N . LEU A 1 116 ? -13.917 1.979 20.304 1.00 96.12 116 LEU A N 1
ATOM 922 C CA . LEU A 1 116 ? -13.137 2.135 19.078 1.00 96.12 116 LEU A CA 1
ATOM 923 C C . LEU A 1 116 ? -12.837 0.787 18.400 1.00 96.12 116 LEU A C 1
ATOM 925 O O . LEU A 1 116 ? -13.106 0.622 17.212 1.00 96.12 116 LEU A O 1
ATOM 929 N N . ILE A 1 117 ? -12.346 -0.200 19.152 1.00 96.94 117 ILE A N 1
ATOM 930 C CA . ILE A 1 117 ? -12.048 -1.539 18.618 1.00 96.94 117 ILE A CA 1
ATOM 931 C C . ILE A 1 117 ? -13.336 -2.244 18.174 1.00 96.94 117 ILE A C 1
ATOM 933 O O . ILE A 1 117 ? -13.363 -2.876 17.118 1.00 96.94 117 ILE A O 1
ATOM 937 N N . SER A 1 118 ? -14.424 -2.099 18.937 1.00 97.25 118 SER A N 1
ATOM 938 C CA . SER A 1 118 ? -15.737 -2.650 18.564 1.00 97.25 118 SER A CA 1
ATOM 939 C C . SER A 1 118 ? -16.269 -2.013 17.280 1.00 97.25 118 SER A C 1
ATOM 941 O O . SER A 1 118 ? -16.827 -2.698 16.426 1.00 97.25 118 SER A O 1
ATOM 943 N N . ALA A 1 119 ? -16.052 -0.709 17.108 1.00 97.69 119 ALA A N 1
ATOM 944 C CA . ALA A 1 119 ? -16.385 0.013 15.890 1.00 97.69 119 ALA A CA 1
ATOM 945 C C . ALA A 1 119 ? -15.612 -0.507 14.670 1.00 97.69 119 ALA A C 1
ATOM 947 O O . ALA A 1 119 ? -16.213 -0.650 13.609 1.00 97.69 119 ALA A O 1
ATOM 948 N N . TRP A 1 120 ? -14.320 -0.815 14.807 1.00 97.44 120 TRP A N 1
ATOM 949 C CA . TRP A 1 120 ? -13.534 -1.423 13.725 1.00 97.44 120 TRP A CA 1
ATOM 950 C C . TRP A 1 120 ? -13.943 -2.867 13.433 1.00 97.44 120 TRP A C 1
ATOM 952 O O . TRP A 1 120 ? -13.908 -3.294 12.284 1.00 97.44 120 TRP A O 1
ATOM 962 N N . ALA A 1 121 ? -14.359 -3.618 14.456 1.00 97.31 121 ALA A N 1
ATOM 963 C CA . ALA A 1 121 ? -14.875 -4.972 14.276 1.00 97.31 121 ALA A CA 1
ATOM 964 C C . ALA A 1 121 ? -16.200 -4.974 13.497 1.00 97.31 121 ALA A C 1
ATOM 966 O O . ALA A 1 121 ? -16.422 -5.854 12.671 1.00 97.31 121 ALA A O 1
ATOM 967 N N . ALA A 1 122 ? -17.064 -3.987 13.755 1.00 97.81 122 ALA A N 1
ATOM 968 C CA . ALA A 1 122 ? -18.338 -3.820 13.061 1.00 97.81 122 ALA A CA 1
ATOM 969 C C . ALA A 1 122 ? -18.177 -3.248 11.643 1.00 97.81 122 ALA A C 1
ATOM 971 O O . ALA A 1 122 ? -18.936 -3.610 10.749 1.00 97.81 122 ALA A O 1
ATOM 972 N N . ASP A 1 123 ? -17.205 -2.357 11.441 1.00 98.19 123 ASP A N 1
ATOM 973 C CA . ASP A 1 123 ? -16.903 -1.751 10.148 1.00 98.19 123 ASP A CA 1
ATOM 974 C C . ASP A 1 123 ? -15.390 -1.581 9.972 1.00 98.19 123 ASP A C 1
ATOM 976 O O . ASP A 1 123 ? -14.761 -0.632 10.458 1.00 98.19 123 ASP A O 1
ATOM 980 N N . ARG A 1 124 ? -14.817 -2.511 9.207 1.00 97.62 124 ARG A N 1
ATOM 981 C CA . ARG A 1 124 ? -13.382 -2.570 8.924 1.00 97.62 124 ARG A CA 1
ATOM 982 C C . ARG A 1 124 ? -12.889 -1.390 8.102 1.00 97.62 124 ARG A C 1
ATOM 984 O O . ARG A 1 124 ? -11.701 -1.076 8.164 1.00 97.62 124 ARG A O 1
ATOM 991 N N . THR A 1 125 ? -13.769 -0.712 7.364 1.00 97.56 125 THR A N 1
ATOM 992 C CA . THR A 1 125 ? -13.376 0.421 6.517 1.00 97.56 125 THR A CA 1
ATOM 993 C C . THR A 1 125 ? -12.892 1.617 7.333 1.00 97.56 125 THR A C 1
ATOM 995 O O . THR A 1 125 ? -12.154 2.455 6.818 1.00 97.56 125 THR A O 1
ATOM 998 N N . ARG A 1 126 ? -13.271 1.679 8.616 1.00 97.88 126 ARG A N 1
ATOM 999 C CA . ARG A 1 126 ? -12.978 2.797 9.515 1.00 97.88 126 ARG A CA 1
ATOM 1000 C C . ARG A 1 126 ? -11.517 2.902 9.912 1.00 97.88 126 ARG A C 1
ATOM 1002 O O . ARG A 1 126 ? -11.075 4.004 10.208 1.00 97.88 126 ARG A O 1
ATOM 1009 N N . LEU A 1 127 ? -10.784 1.792 9.966 1.00 97.38 127 LEU A N 1
ATOM 1010 C CA . LEU A 1 127 ? -9.415 1.799 10.481 1.00 97.38 127 LEU A CA 1
ATOM 1011 C C . LEU A 1 127 ? -8.475 2.642 9.611 1.00 97.38 127 LEU A C 1
ATOM 1013 O O . LEU A 1 127 ? -7.698 3.427 10.142 1.00 97.38 127 LEU A O 1
ATOM 1017 N N . ASP A 1 128 ? -8.597 2.549 8.288 1.00 97.38 128 ASP A N 1
ATOM 1018 C CA . ASP A 1 128 ? -7.777 3.349 7.371 1.00 97.38 128 ASP A CA 1
ATOM 1019 C C . ASP A 1 128 ? -8.172 4.843 7.362 1.00 97.38 128 ASP A C 1
ATOM 1021 O O . ASP A 1 128 ? -7.468 5.676 6.788 1.00 97.38 128 ASP A O 1
ATOM 1025 N N . GLU A 1 129 ? -9.277 5.203 8.023 1.00 97.75 129 GLU A N 1
ATOM 1026 C CA . GLU A 1 129 ? -9.682 6.591 8.271 1.00 97.75 129 GLU A CA 1
ATOM 1027 C C . GLU A 1 129 ? -9.142 7.150 9.598 1.00 97.75 129 GLU A C 1
ATOM 1029 O O . GLU A 1 129 ? -9.395 8.305 9.944 1.00 97.75 129 GLU A O 1
ATOM 1034 N N . VAL A 1 130 ? -8.384 6.355 10.357 1.00 96.88 130 VAL A N 1
ATOM 1035 C CA . VAL A 1 130 ? -7.806 6.774 11.636 1.00 96.88 130 VAL A CA 1
ATOM 1036 C C . VAL A 1 130 ? -6.429 7.389 11.408 1.00 96.88 130 VAL A C 1
ATOM 1038 O O . VAL A 1 130 ? -5.535 6.784 10.816 1.00 96.88 130 VAL A O 1
ATOM 1041 N N . HIS A 1 131 ? -6.243 8.608 11.914 1.00 96.81 131 HIS A N 1
ATOM 1042 C CA . HIS A 1 131 ? -4.943 9.267 11.903 1.00 96.81 131 HIS A CA 1
ATOM 1043 C C . HIS A 1 131 ? -3.976 8.536 12.840 1.00 96.81 131 HIS A C 1
ATOM 1045 O O . HIS A 1 131 ? -4.263 8.395 14.026 1.00 96.81 131 HIS A O 1
ATOM 1051 N N . ARG A 1 132 ? -2.845 8.064 12.298 1.00 95.00 132 ARG A N 1
ATOM 1052 C CA . ARG A 1 132 ? -1.740 7.425 13.040 1.00 95.00 132 ARG A CA 1
ATOM 1053 C C . ARG A 1 132 ? -2.222 6.437 14.120 1.00 95.00 132 ARG A C 1
ATOM 1055 O O . ARG A 1 132 ? -1.979 6.662 15.309 1.00 95.00 132 ARG A O 1
ATOM 1062 N N . PRO A 1 133 ? -2.870 5.316 13.736 1.00 94.31 133 PRO A N 1
ATOM 1063 C CA . PRO A 1 133 ? -3.544 4.418 14.681 1.00 94.31 133 PRO A CA 1
ATOM 1064 C C . PRO A 1 133 ? -2.634 3.913 15.805 1.00 94.31 133 PRO A C 1
ATOM 1066 O O . PRO A 1 133 ? -3.063 3.771 16.950 1.00 94.31 133 PRO A O 1
ATOM 1069 N N . LYS A 1 134 ? -1.360 3.680 15.478 1.00 92.56 134 LYS A N 1
ATOM 1070 C CA . LYS A 1 134 ? -0.340 3.226 16.418 1.00 92.56 134 LYS A CA 1
ATOM 1071 C C . LYS A 1 134 ? 0.028 4.264 17.476 1.00 92.56 134 LYS A C 1
ATOM 1073 O O . LYS A 1 134 ? 0.195 3.910 18.637 1.00 92.56 134 LYS A O 1
ATOM 1078 N N . ASP A 1 135 ? 0.182 5.516 17.061 1.00 92.88 135 ASP A N 1
ATOM 1079 C CA . ASP A 1 135 ? 0.761 6.568 17.896 1.00 92.88 135 ASP A CA 1
ATOM 1080 C C . ASP A 1 135 ? -0.311 7.319 18.693 1.00 92.88 135 ASP A C 1
ATOM 1082 O O . ASP A 1 135 ? -0.047 7.768 19.806 1.00 92.88 135 ASP A O 1
ATOM 1086 N N . GLU A 1 136 ? -1.514 7.459 18.126 1.00 93.94 136 GLU A N 1
ATOM 1087 C CA . GLU A 1 136 ? -2.549 8.352 18.659 1.00 93.94 136 GLU A CA 1
ATOM 1088 C C . GLU A 1 136 ? -3.808 7.603 19.106 1.00 93.94 136 GLU A C 1
ATOM 1090 O O . GLU A 1 136 ? -4.329 7.889 20.180 1.00 93.94 136 GLU A O 1
ATOM 1095 N N . ALA A 1 137 ? -4.276 6.610 18.342 1.00 93.50 137 ALA A N 1
ATOM 1096 C CA . ALA A 1 137 ? -5.543 5.937 18.643 1.00 93.50 137 ALA A CA 1
ATOM 1097 C C . ALA A 1 137 ? -5.407 4.787 19.656 1.00 93.50 137 ALA A C 1
ATOM 1099 O O . ALA A 1 137 ? -6.224 4.663 20.563 1.00 93.50 137 ALA A O 1
ATOM 1100 N N . LEU A 1 138 ? -4.385 3.934 19.518 1.00 94.12 138 LEU A N 1
ATOM 1101 C CA . LEU A 1 138 ? -4.096 2.837 20.455 1.00 94.12 138 LEU A CA 1
ATOM 1102 C C . LEU A 1 138 ? -2.594 2.741 20.788 1.00 94.12 138 LEU A C 1
ATOM 1104 O O . LEU A 1 138 ? -1.969 1.700 20.541 1.00 94.12 138 LEU A O 1
ATOM 1108 N N . PRO A 1 139 ? -2.011 3.768 21.437 1.00 92.50 139 PRO A N 1
ATOM 1109 C CA . PRO A 1 139 ? -0.603 3.750 21.852 1.00 92.50 139 PRO A CA 1
ATOM 1110 C C . PRO A 1 139 ? -0.288 2.654 22.880 1.00 92.50 139 PRO A C 1
ATOM 1112 O O . PRO A 1 139 ? 0.856 2.235 23.022 1.00 92.50 139 PRO A O 1
ATOM 1115 N N . CYS A 1 140 ? -1.299 2.151 23.596 1.00 91.50 140 CYS A N 1
ATOM 1116 C CA . CYS A 1 140 ? -1.131 1.041 24.535 1.00 91.50 140 CYS A CA 1
ATOM 1117 C C . CYS A 1 140 ? -0.806 -0.299 23.850 1.00 91.50 140 CYS A C 1
ATOM 1119 O O . CYS A 1 140 ? -0.155 -1.143 24.467 1.00 91.50 140 CYS A O 1
ATOM 1121 N N . VAL A 1 141 ? -1.235 -0.490 22.596 1.00 92.25 141 VAL A N 1
ATOM 1122 C CA . VAL A 1 141 ? -0.910 -1.674 21.788 1.00 92.25 141 VAL A CA 1
ATOM 1123 C C . VAL A 1 141 ? 0.381 -1.426 21.016 1.00 92.25 141 VAL A C 1
ATOM 1125 O O . VAL A 1 141 ? 1.302 -2.237 21.111 1.00 92.25 141 VAL A O 1
ATOM 1128 N N . ALA A 1 142 ? 0.460 -0.290 20.318 1.00 91.00 142 ALA A N 1
ATOM 1129 C CA . ALA A 1 142 ? 1.576 0.087 19.458 1.00 91.00 142 ALA A CA 1
ATOM 1130 C C . ALA A 1 142 ? 2.122 -1.110 18.635 1.00 91.00 142 ALA A C 1
ATOM 1132 O O . ALA A 1 142 ? 1.352 -1.864 18.048 1.00 91.00 142 ALA A O 1
ATOM 1133 N N . ASP A 1 143 ? 3.441 -1.335 18.651 1.00 92.69 143 ASP A N 1
ATOM 1134 C CA . ASP A 1 143 ? 4.092 -2.483 17.994 1.00 92.69 143 ASP A CA 1
ATOM 1135 C C . ASP A 1 143 ? 4.229 -3.722 18.902 1.00 92.69 143 ASP A C 1
ATOM 1137 O O . ASP A 1 143 ? 4.823 -4.731 18.519 1.00 92.69 143 ASP A O 1
ATOM 1141 N N . HIS A 1 144 ? 3.731 -3.671 20.142 1.00 91.94 144 HIS A N 1
ATOM 1142 C CA . HIS A 1 144 ? 4.065 -4.660 21.176 1.00 91.94 144 HIS A CA 1
ATOM 1143 C C . HIS A 1 144 ? 3.530 -6.067 20.899 1.00 91.94 144 HIS A C 1
ATOM 1145 O O . HIS A 1 144 ? 3.982 -7.030 21.520 1.00 91.94 144 HIS A O 1
ATOM 1151 N N . HIS A 1 145 ? 2.552 -6.186 20.002 1.00 93.00 145 HIS A N 1
ATOM 1152 C CA . HIS A 1 145 ? 1.806 -7.418 19.772 1.00 93.00 145 HIS A CA 1
ATOM 1153 C C . HIS A 1 145 ? 1.754 -7.830 18.295 1.00 93.00 145 HIS A C 1
ATOM 1155 O O . HIS A 1 145 ? 1.003 -8.745 17.961 1.00 93.00 145 HIS A O 1
ATOM 1161 N N . ASN A 1 146 ? 2.574 -7.224 17.426 1.00 94.12 146 ASN A N 1
ATOM 1162 C CA . ASN A 1 146 ? 2.528 -7.440 15.973 1.00 94.12 146 ASN A CA 1
ATOM 1163 C C . ASN A 1 146 ? 2.627 -8.921 15.582 1.00 94.12 146 ASN A C 1
ATOM 1165 O O . ASN A 1 146 ? 1.852 -9.383 14.753 1.00 94.12 146 ASN A O 1
ATOM 1169 N N . GLU A 1 147 ? 3.510 -9.695 16.220 1.00 94.62 147 GLU A N 1
ATOM 1170 C CA . GLU A 1 147 ? 3.650 -11.132 15.931 1.00 94.62 147 GLU A CA 1
ATOM 1171 C C . GLU A 1 147 ? 2.381 -11.937 16.264 1.00 94.62 147 GLU A C 1
ATOM 1173 O O . GLU A 1 147 ? 2.057 -12.923 15.608 1.00 94.62 147 GLU A O 1
ATOM 1178 N N . THR A 1 148 ? 1.657 -11.543 17.310 1.00 94.81 148 THR A N 1
ATOM 1179 C CA . THR A 1 148 ? 0.418 -12.224 17.707 1.00 94.81 148 THR A CA 1
ATOM 1180 C C . THR A 1 148 ? -0.750 -11.786 16.828 1.00 94.81 148 THR A C 1
ATOM 1182 O O . THR A 1 148 ? -1.532 -12.620 16.371 1.00 94.81 148 THR A O 1
ATOM 1185 N N . LEU A 1 149 ? -0.850 -10.484 16.554 1.00 96.44 149 LEU A N 1
ATOM 1186 C CA . LEU A 1 149 ? -1.899 -9.929 15.703 1.00 96.44 149 LEU A CA 1
ATOM 1187 C C . LEU A 1 149 ? -1.762 -10.410 14.251 1.00 96.44 149 LEU A C 1
ATOM 1189 O O . LEU A 1 149 ? -2.768 -10.697 13.614 1.00 96.44 149 LEU A O 1
ATOM 1193 N N . SER A 1 150 ? -0.542 -10.602 13.739 1.00 96.38 150 SER A N 1
ATOM 1194 C CA . SER A 1 150 ? -0.332 -11.121 12.380 1.00 96.38 150 SER A CA 1
ATOM 1195 C C . SER A 1 150 ? -0.822 -12.558 12.199 1.00 96.38 150 SER A C 1
ATOM 1197 O O . SER A 1 150 ? -1.373 -12.884 11.152 1.00 96.38 150 SER A O 1
ATOM 1199 N N . LYS A 1 151 ? -0.710 -13.407 13.228 1.00 96.69 151 LYS A N 1
ATOM 1200 C CA . LYS A 1 151 ? -1.208 -14.798 13.202 1.00 96.69 151 LYS A CA 1
ATOM 1201 C C . LYS A 1 151 ? -2.734 -14.902 13.178 1.00 96.69 151 LYS A C 1
ATOM 1203 O O . LYS A 1 151 ? -3.264 -15.950 12.830 1.00 96.69 151 LYS A O 1
ATOM 1208 N N . SER A 1 152 ? -3.424 -13.841 13.581 1.00 96.19 152 SER A N 1
ATOM 1209 C CA . SER A 1 152 ? -4.886 -13.762 13.670 1.00 96.19 152 SER A CA 1
ATOM 1210 C C . SER A 1 152 ? -5.476 -12.733 12.706 1.00 96.19 152 SER A C 1
ATOM 1212 O O . SER A 1 152 ? -6.660 -12.408 12.795 1.00 96.19 152 SER A O 1
ATOM 1214 N N . PHE A 1 153 ? -4.656 -12.210 11.792 1.00 97.38 153 PHE A N 1
ATOM 1215 C CA . PHE A 1 153 ? -5.062 -11.175 10.859 1.00 97.38 153 PHE A CA 1
ATOM 1216 C C . PHE A 1 153 ? -6.134 -11.714 9.893 1.00 97.38 153 PHE A C 1
ATOM 1218 O O . PHE A 1 153 ? -5.869 -12.675 9.165 1.00 97.38 153 PHE A O 1
ATOM 1225 N N . PRO A 1 154 ? -7.341 -11.118 9.863 1.00 97.38 154 PRO A N 1
ATOM 1226 C CA . PRO A 1 154 ? -8.450 -11.616 9.056 1.00 97.38 154 PRO A CA 1
ATOM 1227 C C . PRO A 1 154 ? -8.330 -11.113 7.610 1.00 97.38 154 PRO A C 1
ATOM 1229 O O . PRO A 1 154 ? -9.074 -10.232 7.187 1.00 97.3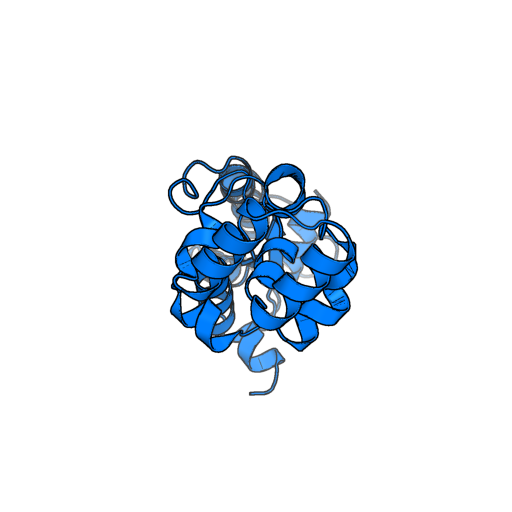8 154 PRO A O 1
ATOM 1232 N N . ALA A 1 155 ? -7.355 -11.643 6.867 1.00 97.25 155 ALA A N 1
ATOM 1233 C CA . ALA A 1 155 ? -6.959 -11.127 5.554 1.00 97.25 155 ALA A CA 1
ATOM 1234 C C . ALA A 1 155 ? -8.125 -11.013 4.559 1.00 97.25 155 ALA A C 1
ATOM 1236 O O . ALA A 1 155 ? -8.271 -9.965 3.933 1.00 97.25 155 ALA A O 1
ATOM 1237 N N . ASP A 1 156 ? -8.974 -12.040 4.463 1.00 97.88 156 ASP A N 1
ATOM 1238 C CA . ASP A 1 156 ? -10.113 -12.052 3.538 1.00 97.88 156 ASP A CA 1
ATOM 1239 C C . ASP A 1 156 ? -11.117 -10.939 3.867 1.00 97.88 156 ASP A C 1
ATOM 1241 O O . ASP A 1 156 ? -11.488 -10.159 2.992 1.00 97.88 156 ASP A O 1
ATOM 1245 N N . ASP A 1 157 ? -11.496 -10.781 5.140 1.00 97.88 157 ASP A N 1
ATOM 1246 C CA . ASP A 1 157 ? -12.429 -9.725 5.547 1.00 97.88 157 ASP A CA 1
ATOM 1247 C C . ASP A 1 157 ? -11.847 -8.320 5.320 1.00 97.88 157 ASP A C 1
ATOM 1249 O O . ASP A 1 157 ? -12.567 -7.376 4.992 1.00 97.88 157 ASP A O 1
ATOM 1253 N N . VAL A 1 158 ? -10.541 -8.154 5.543 1.00 97.56 158 VAL A N 1
ATOM 1254 C CA . VAL A 1 158 ? -9.855 -6.867 5.363 1.00 97.56 158 VAL A CA 1
ATOM 1255 C C . VAL A 1 158 ? -9.694 -6.544 3.882 1.00 97.56 158 VAL A C 1
ATOM 1257 O O . VAL A 1 158 ? -9.804 -5.382 3.492 1.00 97.56 158 VAL A O 1
ATOM 1260 N N . TRP A 1 159 ? -9.489 -7.554 3.039 1.00 98.31 159 TRP A N 1
ATOM 1261 C CA . TRP A 1 159 ? -9.523 -7.403 1.588 1.00 98.31 159 TRP A CA 1
ATOM 1262 C C . TRP A 1 159 ? -10.927 -7.022 1.098 1.00 98.31 159 TRP A C 1
ATOM 1264 O O . TRP A 1 159 ? -11.057 -6.093 0.303 1.00 98.31 159 TRP A O 1
ATOM 1274 N N . MET A 1 160 ? -11.983 -7.631 1.649 1.00 98.19 160 MET A N 1
ATOM 1275 C CA . MET A 1 160 ? -13.380 -7.276 1.353 1.00 98.19 160 MET A CA 1
ATOM 1276 C C . MET A 1 160 ? -13.770 -5.858 1.797 1.00 98.19 160 MET A C 1
ATOM 1278 O O . MET A 1 160 ? -14.786 -5.335 1.349 1.00 98.19 160 MET A O 1
ATOM 1282 N N . ALA A 1 161 ? -12.982 -5.212 2.663 1.00 97.44 161 ALA A N 1
ATOM 1283 C CA . ALA A 1 161 ? -13.223 -3.830 3.072 1.00 97.44 161 ALA A CA 1
ATOM 1284 C C . ALA A 1 161 ? -12.872 -2.800 1.977 1.00 97.44 161 ALA A C 1
ATOM 1286 O O . ALA A 1 161 ? -13.212 -1.627 2.129 1.00 97.44 161 ALA A O 1
ATOM 1287 N N . GLU A 1 162 ? -12.192 -3.207 0.896 1.00 97.81 162 GLU A N 1
ATOM 1288 C CA . GLU A 1 162 ? -11.865 -2.351 -0.258 1.00 97.81 162 GLU A CA 1
ATOM 1289 C C . GLU A 1 162 ? -11.119 -1.058 0.140 1.00 97.81 162 GLU A C 1
ATOM 1291 O O . GLU A 1 162 ? -11.489 0.069 -0.214 1.00 97.81 162 GLU A O 1
ATOM 1296 N N . ARG A 1 163 ? -10.066 -1.216 0.953 1.00 97.44 163 ARG A N 1
ATOM 1297 C CA . ARG A 1 163 ? -9.181 -0.127 1.410 1.00 97.44 163 ARG A CA 1
ATOM 1298 C C . ARG A 1 163 ? -7.710 -0.380 1.062 1.00 97.44 163 ARG A C 1
ATOM 1300 O O . ARG A 1 163 ? -7.419 -1.066 0.084 1.00 97.44 163 ARG A O 1
ATOM 1307 N N . SER A 1 164 ? -6.761 0.176 1.818 1.00 97.25 164 SER A N 1
ATOM 1308 C CA . SER A 1 164 ? -5.335 0.156 1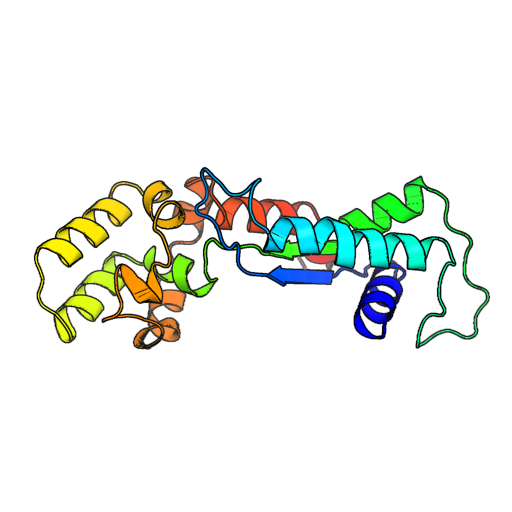.458 1.00 97.25 164 SER A CA 1
ATOM 1309 C C . SER A 1 164 ? -4.750 -1.256 1.345 1.00 97.25 164 SER A C 1
ATOM 1311 O O . SER A 1 164 ? -3.906 -1.500 0.476 1.00 97.25 164 SER A O 1
ATOM 1313 N N . PHE A 1 165 ? -5.233 -2.204 2.156 1.00 97.88 165 PHE A N 1
ATOM 1314 C CA . PHE A 1 165 ? -4.866 -3.618 2.037 1.00 97.88 165 PHE A CA 1
ATOM 1315 C C . PHE A 1 165 ? -5.352 -4.219 0.714 1.00 97.88 165 PHE A C 1
ATOM 1317 O O . PHE A 1 165 ? -4.546 -4.760 -0.039 1.00 97.88 165 PHE A O 1
ATOM 1324 N N . HIS A 1 166 ? -6.638 -4.045 0.391 1.00 97.94 166 HIS A N 1
ATOM 1325 C CA . HIS A 1 166 ? -7.219 -4.463 -0.887 1.00 97.94 166 HIS A CA 1
ATOM 1326 C C . HIS A 1 166 ? -6.432 -3.897 -2.072 1.00 97.94 166 HIS A C 1
ATOM 1328 O O . HIS A 1 166 ? -5.949 -4.649 -2.911 1.00 97.94 166 HIS A O 1
ATOM 1334 N N . GLU A 1 167 ? -6.203 -2.579 -2.093 1.00 97.12 167 GLU A N 1
ATOM 1335 C CA . GLU A 1 167 ? -5.464 -1.902 -3.166 1.00 97.12 167 GLU A CA 1
ATOM 1336 C C . GLU A 1 167 ? -4.046 -2.473 -3.353 1.00 97.12 167 GLU A C 1
ATOM 1338 O O . GLU A 1 167 ? -3.525 -2.527 -4.468 1.00 97.12 167 GLU A O 1
ATOM 1343 N N . SER A 1 168 ? -3.411 -2.909 -2.264 1.00 96.38 168 SER A N 1
ATOM 1344 C CA . SER A 1 168 ? -2.087 -3.531 -2.305 1.00 96.38 168 SER A CA 1
ATOM 1345 C C . SER A 1 168 ? -2.142 -4.960 -2.853 1.00 96.38 168 SER A C 1
ATOM 1347 O O . SER A 1 168 ? -1.317 -5.316 -3.695 1.00 96.38 168 SER A O 1
ATOM 1349 N N . VAL A 1 169 ? -3.126 -5.757 -2.427 1.00 96.44 169 VAL A N 1
ATOM 1350 C CA . VAL A 1 169 ? -3.332 -7.135 -2.899 1.00 96.44 169 VAL A CA 1
ATOM 1351 C C . VAL A 1 169 ? -3.698 -7.165 -4.382 1.00 96.44 169 VAL A C 1
ATOM 1353 O O . VAL A 1 169 ? -3.056 -7.896 -5.133 1.00 96.44 169 VAL A O 1
ATOM 1356 N N . GLU A 1 170 ? -4.632 -6.326 -4.838 1.00 97.44 170 GLU A N 1
ATOM 1357 C CA . GLU A 1 170 ? -5.043 -6.270 -6.250 1.00 97.44 170 GLU A CA 1
ATOM 1358 C C . GLU A 1 170 ? -3.863 -5.951 -7.174 1.00 97.44 170 GLU A C 1
ATOM 1360 O O . GLU A 1 170 ? -3.680 -6.573 -8.221 1.00 97.44 170 GLU A O 1
ATOM 1365 N N . ARG A 1 171 ? -2.990 -5.019 -6.768 1.00 95.75 171 ARG A N 1
ATOM 1366 C CA . ARG A 1 171 ? -1.768 -4.713 -7.528 1.00 95.75 171 ARG A CA 1
ATOM 1367 C C . ARG A 1 171 ? -0.819 -5.897 -7.607 1.00 95.75 171 ARG A C 1
ATOM 1369 O O . ARG A 1 171 ? -0.193 -6.102 -8.645 1.00 95.75 171 ARG A O 1
ATOM 1376 N N . MET A 1 172 ? -0.674 -6.638 -6.512 1.00 95.25 172 MET A N 1
ATOM 1377 C CA . MET A 1 172 ? 0.179 -7.821 -6.474 1.00 95.25 172 MET A CA 1
ATOM 1378 C C . MET A 1 172 ? -0.382 -8.933 -7.363 1.00 95.25 172 MET A C 1
ATOM 1380 O O . MET A 1 172 ? 0.361 -9.492 -8.166 1.00 95.25 172 MET A O 1
ATOM 1384 N N . GLN A 1 173 ? -1.687 -9.196 -7.286 1.00 95.12 173 GLN A N 1
ATOM 1385 C CA . GLN A 1 173 ? -2.366 -10.200 -8.108 1.00 95.12 173 GLN A CA 1
ATOM 1386 C C . GLN A 1 173 ? -2.338 -9.856 -9.602 1.00 95.12 173 GLN A C 1
ATOM 1388 O O . GLN A 1 173 ? -2.151 -10.737 -10.437 1.00 95.12 173 GLN A O 1
ATOM 1393 N N . ALA A 1 174 ? -2.446 -8.573 -9.956 1.00 94.94 174 ALA A N 1
ATOM 1394 C CA . ALA A 1 174 ? -2.363 -8.119 -11.343 1.00 94.94 174 ALA A CA 1
ATOM 1395 C C . ALA A 1 174 ? -0.955 -8.260 -11.963 1.00 94.94 174 ALA A C 1
ATOM 1397 O O . ALA A 1 174 ? -0.786 -8.083 -13.172 1.00 94.94 174 ALA A O 1
ATOM 1398 N N . CYS A 1 175 ? 0.076 -8.560 -11.167 1.00 95.81 175 CYS A N 1
ATOM 1399 C CA . CYS A 1 175 ? 1.443 -8.713 -11.644 1.00 95.81 175 CYS A CA 1
ATOM 1400 C C . CYS A 1 175 ? 1.761 -10.175 -11.973 1.00 95.81 175 CYS A C 1
ATOM 1402 O O . CYS A 1 175 ? 2.165 -10.937 -11.096 1.00 95.81 175 CYS A O 1
ATOM 1404 N N . THR A 1 176 ? 1.682 -10.547 -13.255 1.00 94.12 176 THR A N 1
ATOM 1405 C CA . THR A 1 176 ? 1.972 -11.921 -13.709 1.00 94.12 176 THR A CA 1
ATOM 1406 C C . THR A 1 176 ? 3.335 -12.423 -13.223 1.00 94.12 176 THR A C 1
ATOM 1408 O O . THR A 1 176 ? 3.427 -13.525 -12.703 1.00 94.12 176 THR A O 1
ATOM 1411 N N . ALA A 1 177 ? 4.379 -11.589 -13.296 1.00 93.69 177 ALA A N 1
ATOM 1412 C CA . ALA A 1 177 ? 5.727 -11.969 -12.867 1.00 93.69 177 ALA A CA 1
ATOM 1413 C C . ALA A 1 177 ? 5.824 -12.292 -11.363 1.00 93.69 177 ALA A C 1
ATOM 1415 O O . ALA A 1 177 ? 6.615 -13.148 -10.972 1.00 93.69 177 ALA A O 1
ATOM 1416 N N . LEU A 1 178 ? 5.038 -11.611 -10.518 1.00 94.75 178 LEU A N 1
ATOM 1417 C CA . LEU A 1 178 ? 4.965 -11.921 -9.090 1.00 94.75 178 LEU A CA 1
ATOM 1418 C C . LEU A 1 178 ? 4.183 -13.216 -8.858 1.00 94.75 178 LEU A C 1
ATOM 1420 O O . LEU A 1 178 ? 4.660 -14.077 -8.127 1.00 94.75 178 LEU A O 1
ATOM 1424 N N . VAL A 1 179 ? 3.017 -13.365 -9.490 1.00 94.25 179 VAL A N 1
ATOM 1425 C CA . VAL A 1 179 ? 2.170 -14.560 -9.347 1.00 94.25 179 VAL A CA 1
ATOM 1426 C C . VAL A 1 179 ? 2.924 -15.822 -9.773 1.00 94.25 179 VAL A C 1
ATOM 1428 O O . VAL A 1 179 ? 2.995 -16.777 -9.005 1.00 94.25 179 VAL A O 1
ATOM 1431 N N . GLU A 1 180 ? 3.579 -15.794 -10.936 1.00 92.56 180 GLU A N 1
ATOM 1432 C CA . GLU A 1 180 ? 4.399 -16.908 -11.428 1.00 92.56 180 GLU A CA 1
ATOM 1433 C C . GLU A 1 180 ? 5.556 -17.239 -10.473 1.00 92.56 180 GLU A C 1
ATOM 1435 O O . GLU A 1 180 ? 5.854 -18.409 -10.234 1.00 92.56 180 GLU A O 1
ATOM 1440 N N . ALA A 1 181 ? 6.200 -16.225 -9.881 1.00 91.19 181 ALA A N 1
ATOM 1441 C CA . ALA A 1 181 ? 7.290 -16.430 -8.927 1.00 91.19 181 ALA A CA 1
ATOM 1442 C C . ALA A 1 181 ? 6.835 -17.068 -7.603 1.00 91.19 181 ALA A C 1
ATOM 1444 O O . ALA A 1 181 ? 7.652 -17.682 -6.916 1.00 91.19 181 ALA A O 1
ATOM 1445 N N . LEU A 1 182 ? 5.555 -16.932 -7.244 1.00 89.50 182 LEU A N 1
ATOM 1446 C CA . LEU A 1 182 ? 4.963 -17.563 -6.062 1.00 89.50 182 LEU A CA 1
ATOM 1447 C C . LEU A 1 182 ? 4.542 -19.023 -6.311 1.00 89.50 182 LEU A C 1
ATOM 1449 O O . LEU A 1 182 ? 4.224 -19.723 -5.352 1.00 89.50 182 LEU A O 1
ATOM 1453 N N . GLY A 1 183 ? 4.614 -19.513 -7.555 1.00 74.62 183 GLY A N 1
ATOM 1454 C CA . GLY A 1 183 ? 4.391 -20.924 -7.883 1.00 74.62 183 GLY A CA 1
ATOM 1455 C C . GLY A 1 183 ? 2.930 -21.376 -7.808 1.00 74.62 183 GLY A C 1
ATOM 1456 O O . GLY A 1 183 ? 2.684 -22.553 -7.540 1.00 74.62 183 GLY A O 1
ATOM 1457 N N . HIS A 1 184 ? 1.987 -20.454 -8.021 1.00 49.47 184 HIS A N 1
ATOM 1458 C CA . HIS A 1 184 ? 0.569 -20.767 -8.216 1.00 49.47 184 HIS A CA 1
ATOM 1459 C C . HIS A 1 184 ? 0.236 -20.962 -9.695 1.00 49.47 184 HIS A C 1
ATOM 1461 O O . HIS A 1 184 ? 0.705 -20.144 -10.518 1.00 49.47 184 HIS A O 1
#

Organism: NCBI:txid2316726

pLDDT: mean 92.5, std 9.31, range [49.47, 98.31]